Protein AF-A0A402CTI9-F1 (afdb_monomer_lite)

pLDDT: mean 74.17, std 24.88, range [25.02, 98.06]

Radius of gyration: 28.63 Å; chains: 1; bounding box: 90×49×109 Å

Structure (mmCIF, N/CA/C/O backbone):
data_AF-A0A402CTI9-F1
#
_entry.id   AF-A0A402CTI9-F1
#
loop_
_atom_site.group_PDB
_atom_site.id
_atom_site.type_symbol
_atom_site.label_atom_id
_atom_site.label_alt_id
_atom_site.label_comp_id
_atom_site.label_asym_id
_atom_site.label_entity_id
_atom_site.label_seq_id
_atom_site.pdbx_PDB_ins_code
_atom_site.Cartn_x
_atom_site.Cartn_y
_atom_site.Cartn_z
_atom_site.occupancy
_atom_site.B_iso_or_equiv
_atom_site.auth_seq_id
_atom_site.auth_comp_id
_atom_site.auth_asym_id
_atom_site.auth_atom_id
_atom_site.pdbx_PDB_model_num
ATOM 1 N N . MET A 1 1 ? -61.113 -7.508 51.999 1.00 40.56 1 MET A N 1
ATOM 2 C CA . MET A 1 1 ? -59.872 -6.724 51.818 1.00 40.56 1 MET A CA 1
ATOM 3 C C . MET A 1 1 ? -59.232 -7.178 50.514 1.00 40.56 1 MET A C 1
ATOM 5 O O . MET A 1 1 ? -58.823 -8.327 50.437 1.00 40.56 1 MET A O 1
ATOM 9 N N . ALA A 1 2 ? -59.257 -6.348 49.469 1.00 41.97 2 ALA A N 1
ATOM 10 C CA . ALA A 1 2 ? -58.717 -6.689 48.151 1.00 41.97 2 ALA A CA 1
ATOM 11 C C . ALA A 1 2 ? -57.324 -6.065 47.996 1.00 41.97 2 ALA A C 1
ATOM 13 O O . ALA A 1 2 ? -57.182 -4.850 48.088 1.00 41.97 2 ALA A O 1
ATOM 14 N N . ALA A 1 3 ? -56.303 -6.899 47.796 1.00 44.06 3 ALA A N 1
ATOM 15 C CA . ALA A 1 3 ? -54.931 -6.465 47.561 1.00 44.06 3 ALA A CA 1
ATOM 16 C C . ALA A 1 3 ? -54.705 -6.285 46.054 1.00 44.06 3 ALA A C 1
ATOM 18 O O . ALA A 1 3 ? -54.741 -7.254 45.297 1.00 44.06 3 ALA A O 1
ATOM 19 N N . TRP A 1 4 ? -54.485 -5.048 45.612 1.00 37.84 4 TRP A N 1
ATOM 20 C CA . TRP A 1 4 ? -54.061 -4.753 44.244 1.00 37.84 4 TRP A CA 1
ATOM 21 C C . TRP A 1 4 ? -52.533 -4.789 44.187 1.00 37.84 4 TRP A C 1
ATOM 23 O O . TRP A 1 4 ? -51.860 -4.031 44.883 1.00 37.84 4 TRP A O 1
ATOM 33 N N . LYS A 1 5 ? -51.974 -5.689 43.371 1.00 44.84 5 LYS A N 1
ATOM 34 C CA . LYS A 1 5 ? -50.544 -5.701 43.045 1.00 44.84 5 LYS A CA 1
ATOM 35 C C . LYS A 1 5 ? -50.323 -4.802 41.829 1.00 44.84 5 LYS A C 1
ATOM 37 O O . LYS A 1 5 ? -50.722 -5.158 40.725 1.00 44.84 5 LYS A O 1
ATOM 42 N N . LEU A 1 6 ? -49.693 -3.648 42.033 1.00 47.22 6 LEU A N 1
ATOM 43 C CA . LEU A 1 6 ? -49.182 -2.813 40.947 1.00 47.22 6 LEU A CA 1
ATOM 44 C C . LEU A 1 6 ? -47.911 -3.467 40.393 1.00 47.22 6 LEU A C 1
ATOM 46 O O . LEU A 1 6 ? -46.887 -3.528 41.072 1.00 47.22 6 LEU A O 1
ATOM 50 N N . ALA A 1 7 ? -47.992 -3.989 39.172 1.00 45.62 7 ALA A N 1
ATOM 51 C CA . ALA A 1 7 ? -46.824 -4.424 38.422 1.00 45.62 7 ALA A CA 1
ATOM 52 C C . ALA A 1 7 ? -46.121 -3.182 37.857 1.00 45.62 7 ALA A C 1
ATOM 54 O O . ALA A 1 7 ? -46.651 -2.498 36.984 1.00 45.62 7 ALA A O 1
ATOM 55 N N . VAL A 1 8 ? -44.934 -2.876 38.379 1.00 51.38 8 VAL A N 1
ATOM 56 C CA . VAL A 1 8 ? -44.066 -1.826 37.841 1.00 51.38 8 VAL A CA 1
ATOM 57 C C . VAL A 1 8 ? -43.354 -2.406 36.620 1.00 51.38 8 VAL A C 1
ATOM 59 O O . VAL A 1 8 ? -42.438 -3.216 36.749 1.00 51.38 8 VAL A O 1
ATOM 62 N N . GLY A 1 9 ? -43.820 -2.041 35.428 1.00 42.25 9 GLY A N 1
ATOM 63 C CA . GLY A 1 9 ? -43.169 -2.395 34.171 1.00 42.25 9 GLY A CA 1
ATOM 64 C C . GLY A 1 9 ? -41.884 -1.590 33.999 1.00 42.25 9 GLY A C 1
ATOM 65 O O . GLY A 1 9 ? -41.932 -0.380 33.793 1.00 42.25 9 GLY A O 1
ATOM 66 N N . VAL A 1 10 ? -40.733 -2.252 34.090 1.00 42.81 10 VAL A N 1
ATOM 67 C CA . VAL A 1 10 ? -39.445 -1.664 33.712 1.00 42.81 10 VAL A CA 1
ATOM 68 C C . VAL A 1 10 ? -39.339 -1.735 32.191 1.00 42.81 10 VAL A C 1
ATOM 70 O O . VAL A 1 10 ? -39.025 -2.780 31.625 1.00 42.81 10 VAL A O 1
ATOM 73 N N . THR A 1 11 ? -39.637 -0.626 31.518 1.00 47.59 11 THR A N 1
ATOM 74 C CA . THR A 1 11 ? -39.416 -0.483 30.076 1.00 47.59 11 THR A CA 1
ATOM 75 C C . THR A 1 11 ? -37.915 -0.363 29.823 1.00 47.59 11 THR A C 1
ATOM 77 O O . THR A 1 11 ? -37.328 0.706 29.980 1.00 47.59 11 THR A O 1
ATOM 80 N N . ALA A 1 12 ? -37.272 -1.473 29.465 1.00 46.62 12 ALA A N 1
ATOM 81 C CA . ALA A 1 12 ? -35.883 -1.473 29.031 1.00 46.62 12 ALA A CA 1
ATOM 82 C C . ALA A 1 12 ? -35.783 -0.827 27.638 1.00 46.62 12 ALA A C 1
ATOM 84 O O . ALA A 1 12 ? -36.176 -1.420 26.635 1.00 46.62 12 ALA A O 1
ATOM 85 N N . PHE A 1 13 ? -35.259 0.397 27.570 1.00 45.78 13 PHE A N 1
ATOM 86 C CA . PHE A 1 13 ? -34.821 0.997 26.313 1.00 45.78 13 PHE A CA 1
ATOM 87 C C . PHE A 1 13 ? -33.547 0.280 25.848 1.00 45.78 13 PHE A C 1
ATOM 89 O O . PHE A 1 13 ? -32.465 0.496 26.392 1.00 45.78 13 PHE A O 1
ATOM 96 N N . LEU A 1 14 ? -33.671 -0.584 24.839 1.00 47.47 14 LEU A N 1
ATOM 97 C CA . LEU A 1 14 ? -32.532 -1.099 24.082 1.00 47.47 14 LEU A CA 1
ATOM 98 C C . LEU A 1 14 ? -31.967 0.055 23.245 1.00 47.47 14 LEU A C 1
ATOM 100 O O . LEU A 1 14 ? -32.446 0.333 22.148 1.00 47.47 14 LEU A O 1
ATOM 104 N N . ALA A 1 15 ? -30.974 0.764 23.780 1.00 53.00 15 ALA A N 1
ATOM 105 C CA . ALA A 1 15 ? -30.180 1.684 22.982 1.00 53.00 15 ALA A CA 1
ATOM 106 C C . ALA A 1 15 ? -29.422 0.862 21.930 1.00 53.00 15 ALA A C 1
ATOM 108 O O . ALA A 1 15 ? -28.568 0.043 22.272 1.00 53.00 15 ALA A O 1
ATOM 109 N N . ALA A 1 16 ? -29.758 1.051 20.653 1.00 46.81 16 ALA A N 1
ATOM 110 C CA . ALA A 1 16 ? -28.977 0.510 19.552 1.00 46.81 16 ALA A CA 1
ATOM 111 C C . ALA A 1 16 ? -27.591 1.163 19.601 1.00 46.81 16 ALA A C 1
ATOM 113 O O . ALA A 1 16 ? -27.428 2.324 19.229 1.00 46.81 16 ALA A O 1
ATOM 114 N N . VAL A 1 17 ? -26.601 0.436 20.121 1.00 49.41 17 VAL A N 1
ATOM 115 C CA . VAL A 1 17 ? -25.202 0.852 20.027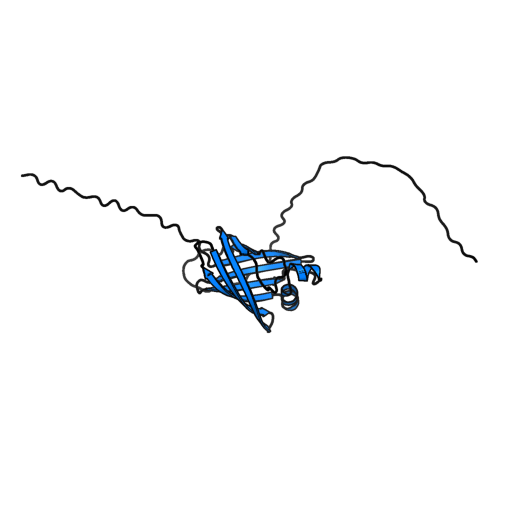 1.00 49.41 17 VAL A CA 1
ATOM 116 C C . VAL A 1 17 ? -24.873 0.875 18.533 1.00 49.41 17 VAL A C 1
ATOM 118 O O . VAL A 1 17 ? -25.051 -0.159 17.881 1.00 49.41 17 VAL A O 1
ATOM 121 N N . PRO A 1 18 ? -24.460 2.018 17.954 1.00 51.62 18 PRO A N 1
ATOM 122 C CA . PRO A 1 18 ? -24.068 2.049 16.555 1.00 51.62 18 PRO A CA 1
ATOM 123 C C . PRO A 1 18 ? -22.951 1.025 16.364 1.00 51.62 18 PRO A C 1
ATOM 125 O O . PRO A 1 18 ? -21.941 1.059 17.068 1.00 51.62 18 PRO A O 1
ATOM 128 N N . ALA A 1 19 ? -23.170 0.070 15.460 1.00 55.53 19 ALA A N 1
ATOM 129 C CA . ALA A 1 19 ? -22.161 -0.917 15.125 1.00 55.53 19 ALA A CA 1
ATOM 130 C C . ALA A 1 19 ? -20.922 -0.157 14.644 1.00 55.53 19 ALA A C 1
ATOM 132 O O . ALA A 1 19 ? -20.975 0.546 13.632 1.00 55.53 19 ALA A O 1
ATOM 133 N N . MET A 1 20 ? -19.829 -0.238 15.406 1.00 58.97 20 MET A N 1
ATOM 134 C CA . MET A 1 20 ? -18.568 0.358 14.987 1.00 58.97 20 MET A CA 1
ATOM 135 C C . MET A 1 20 ? -18.190 -0.229 13.628 1.00 58.97 20 MET A C 1
ATOM 137 O O . MET A 1 20 ? -18.308 -1.440 13.434 1.00 58.97 20 MET A O 1
ATOM 141 N N . ALA A 1 21 ? -17.733 0.616 12.702 1.00 66.69 21 ALA A N 1
ATOM 142 C CA . ALA A 1 21 ? -17.298 0.149 11.394 1.00 66.69 21 ALA A CA 1
ATOM 143 C C . ALA A 1 21 ? -16.206 -0.918 11.566 1.00 66.69 21 ALA A C 1
ATOM 145 O O . ALA A 1 21 ? -15.247 -0.739 12.325 1.00 66.69 21 ALA A O 1
ATOM 146 N N . ASP A 1 22 ? -16.366 -2.046 10.885 1.00 84.44 22 ASP A N 1
ATOM 147 C CA . ASP A 1 22 ? -15.356 -3.094 10.848 1.00 84.44 22 ASP A CA 1
ATOM 148 C C . ASP A 1 22 ? -14.195 -2.605 9.965 1.00 84.44 22 ASP A C 1
ATOM 150 O O . ASP A 1 22 ? -14.380 -2.384 8.773 1.00 84.44 22 ASP A O 1
ATOM 154 N N . ILE A 1 23 ? -13.026 -2.322 10.547 1.00 90.06 23 ILE A N 1
ATOM 155 C CA . ILE A 1 23 ? -11.832 -1.803 9.836 1.00 90.06 23 ILE A CA 1
ATOM 156 C C . ILE A 1 23 ? -10.859 -2.924 9.433 1.00 90.06 23 ILE A C 1
ATOM 158 O O . ILE A 1 23 ? -10.215 -2.801 8.395 1.00 90.06 23 ILE A O 1
ATOM 162 N N . PRO A 1 24 ? -10.695 -4.006 10.212 1.00 93.38 24 PRO A N 1
ATOM 163 C CA . PRO A 1 24 ? -9.962 -5.170 9.741 1.00 93.38 24 PRO A CA 1
ATOM 164 C C . PRO A 1 24 ? -10.481 -5.682 8.391 1.00 93.38 24 PRO A C 1
ATOM 166 O O . PRO A 1 24 ? -11.674 -5.612 8.080 1.00 93.38 24 PRO A O 1
ATOM 169 N N . GLY A 1 25 ? -9.572 -6.175 7.556 1.00 93.44 25 GLY A N 1
ATOM 170 C CA . GLY A 1 25 ? -9.900 -6.717 6.245 1.00 93.44 25 GLY A CA 1
ATOM 171 C C . GLY A 1 25 ? -8.815 -6.520 5.196 1.00 93.44 25 GLY A C 1
ATOM 172 O O . GLY A 1 25 ? -7.740 -5.971 5.444 1.00 93.44 25 GLY A O 1
ATOM 173 N N . GLU A 1 26 ? -9.130 -6.989 3.993 1.00 96.00 26 GLU A N 1
ATOM 174 C CA . GLU A 1 26 ? -8.318 -6.803 2.798 1.00 96.00 26 GLU A CA 1
ATOM 175 C C . GLU A 1 26 ? -9.003 -5.805 1.865 1.00 96.00 26 GLU A C 1
ATOM 177 O O . GLU A 1 26 ? -10.207 -5.889 1.610 1.00 96.00 26 GLU A O 1
ATOM 182 N N . TYR A 1 27 ? -8.228 -4.866 1.336 1.00 95.62 27 TYR A N 1
ATOM 183 C CA . TYR A 1 27 ? -8.696 -3.810 0.454 1.00 95.62 27 TYR A CA 1
ATOM 184 C C . TYR A 1 27 ? -7.768 -3.690 -0.743 1.00 95.62 27 TYR A C 1
ATOM 186 O O . TYR A 1 27 ? -6.557 -3.819 -0.608 1.00 95.62 27 TYR A O 1
ATOM 194 N N . THR A 1 28 ? -8.316 -3.413 -1.921 1.00 96.69 28 THR A N 1
ATOM 195 C CA . THR A 1 28 ? -7.531 -3.320 -3.156 1.00 96.69 28 THR A CA 1
ATOM 196 C C . THR A 1 28 ? -7.820 -2.042 -3.921 1.00 96.69 28 THR A C 1
ATOM 198 O O . THR A 1 28 ? -8.918 -1.488 -3.869 1.00 96.69 28 THR A O 1
ATOM 201 N N . THR A 1 29 ? -6.813 -1.566 -4.640 1.00 95.38 29 THR A N 1
ATOM 202 C CA . THR A 1 29 ? -6.947 -0.530 -5.659 1.00 95.38 29 THR A CA 1
ATOM 203 C C . THR A 1 29 ? -5.967 -0.803 -6.788 1.00 95.38 29 THR A C 1
ATOM 205 O O . THR A 1 29 ? -5.027 -1.585 -6.645 1.00 95.38 29 THR A O 1
ATOM 208 N N . THR A 1 30 ? -6.190 -0.206 -7.948 1.00 94.75 30 THR A N 1
ATOM 209 C CA . THR A 1 30 ? -5.267 -0.309 -9.080 1.00 94.75 30 THR A CA 1
ATOM 210 C C . THR A 1 30 ? -5.085 1.070 -9.671 1.00 94.75 30 THR A C 1
ATOM 212 O O . THR A 1 30 ? -6.056 1.720 -10.054 1.00 94.75 30 THR A O 1
ATOM 215 N N . GLN A 1 31 ? -3.835 1.510 -9.748 1.00 92.19 31 GLN A N 1
ATOM 216 C CA . GLN A 1 31 ? -3.474 2.776 -10.363 1.00 92.19 31 GLN A CA 1
ATOM 217 C C . GLN A 1 31 ? -2.893 2.510 -11.751 1.00 92.19 31 GLN A C 1
ATOM 219 O O . GLN A 1 31 ? -2.025 1.653 -11.932 1.00 92.19 31 GLN A O 1
ATOM 224 N N . ARG A 1 32 ? -3.405 3.235 -12.748 1.00 93.50 32 ARG A N 1
ATOM 225 C CA . ARG A 1 32 ? -2.880 3.203 -14.115 1.00 93.50 32 ARG A CA 1
ATOM 226 C C . ARG A 1 32 ? -1.625 4.058 -14.187 1.00 93.50 32 ARG A C 1
ATOM 228 O O . ARG A 1 32 ? -1.658 5.222 -13.804 1.00 93.50 32 ARG A O 1
ATOM 235 N N . VAL A 1 33 ? -0.558 3.479 -14.717 1.00 91.75 33 VAL A N 1
ATOM 236 C CA . VAL A 1 33 ? 0.740 4.129 -14.924 1.00 91.75 33 VAL A CA 1
ATOM 237 C C . VAL A 1 33 ? 1.015 4.130 -16.424 1.00 91.75 33 VAL A C 1
ATOM 239 O O . VAL A 1 33 ? 0.532 3.243 -17.127 1.00 91.75 33 VAL A O 1
ATOM 242 N N . ASP A 1 34 ? 1.760 5.098 -16.959 1.00 92.81 34 ASP A N 1
ATOM 243 C CA . ASP A 1 34 ? 2.088 5.031 -18.387 1.00 92.81 34 ASP A CA 1
ATOM 244 C C . ASP A 1 34 ? 2.854 3.731 -18.701 1.00 92.81 34 ASP A C 1
ATOM 246 O O . ASP A 1 34 ? 3.807 3.364 -18.008 1.00 92.81 34 ASP A O 1
ATOM 250 N N . GLY A 1 35 ? 2.395 3.005 -19.719 1.00 92.12 35 GLY A N 1
ATOM 251 C CA . GLY A 1 35 ? 2.883 1.669 -20.068 1.00 92.12 35 GLY A CA 1
ATOM 252 C C . GLY A 1 35 ? 2.389 0.510 -19.190 1.00 92.12 35 GLY A C 1
ATOM 253 O O . GLY A 1 35 ? 2.739 -0.630 -19.478 1.00 92.12 35 GLY A O 1
ATOM 254 N N . GLY A 1 36 ? 1.562 0.738 -18.160 1.00 94.38 36 GLY A N 1
ATOM 255 C CA . GLY A 1 36 ? 1.042 -0.371 -17.359 1.00 94.38 36 GLY A CA 1
ATOM 256 C C . GLY A 1 36 ? 0.121 -0.012 -16.192 1.00 94.38 36 GLY A C 1
ATOM 257 O O . GLY A 1 36 ? -0.687 0.918 -16.237 1.00 94.38 36 GLY A O 1
ATOM 258 N N . ALA A 1 37 ? 0.201 -0.806 -15.128 1.00 94.50 37 ALA A N 1
ATOM 259 C CA . ALA A 1 37 ? -0.580 -0.602 -13.917 1.00 94.50 37 ALA A CA 1
ATOM 260 C C . ALA A 1 37 ? 0.107 -1.217 -12.696 1.00 94.50 37 ALA A C 1
ATOM 262 O O . ALA A 1 37 ? 0.825 -2.217 -12.799 1.00 94.50 37 ALA A O 1
ATOM 263 N N . VAL A 1 38 ? -0.179 -0.631 -11.535 1.00 94.31 38 VAL A N 1
ATOM 264 C CA . VAL A 1 38 ? 0.216 -1.159 -10.229 1.00 94.31 38 VAL A CA 1
ATOM 265 C C . VAL A 1 38 ? -1.042 -1.460 -9.433 1.00 94.31 38 VAL A C 1
ATOM 267 O O . VAL A 1 38 ? -1.907 -0.597 -9.257 1.00 94.31 38 VAL A O 1
ATOM 270 N N . LYS A 1 39 ? -1.152 -2.699 -8.959 1.00 95.62 39 LYS A N 1
ATOM 271 C CA . LYS A 1 39 ? -2.187 -3.110 -8.018 1.00 95.62 39 LYS A CA 1
ATOM 272 C C . LYS A 1 39 ? -1.642 -2.955 -6.606 1.00 95.62 39 LYS A C 1
ATOM 274 O O . LYS A 1 39 ? -0.557 -3.441 -6.303 1.00 95.62 39 LYS A O 1
ATOM 279 N N . TYR A 1 40 ? -2.422 -2.315 -5.749 1.00 95.69 40 TYR A N 1
ATOM 280 C CA . TYR A 1 40 ? -2.126 -2.190 -4.332 1.00 95.69 40 TYR A CA 1
ATOM 281 C C . TYR A 1 40 ? -3.154 -2.976 -3.529 1.00 95.69 40 TYR A C 1
ATOM 283 O O . TYR A 1 40 ? -4.358 -2.834 -3.757 1.00 95.69 40 TYR A O 1
ATOM 291 N N . THR A 1 41 ? -2.680 -3.765 -2.572 1.00 97.50 41 THR A N 1
ATOM 292 C CA . THR A 1 41 ? -3.510 -4.509 -1.623 1.00 97.50 41 THR A CA 1
ATOM 293 C C . THR A 1 41 ? -3.124 -4.099 -0.207 1.00 97.50 41 THR A C 1
ATOM 295 O O . THR A 1 41 ? -1.997 -4.342 0.217 1.00 97.50 41 THR A O 1
ATOM 298 N N . LEU A 1 42 ? -4.045 -3.475 0.521 1.00 97.19 42 LEU A N 1
ATOM 299 C CA . LEU A 1 42 ? -3.903 -3.139 1.932 1.00 97.19 42 LEU A CA 1
ATOM 300 C C . LEU A 1 42 ? -4.574 -4.222 2.777 1.00 97.19 42 LEU A C 1
ATOM 302 O O . LEU A 1 42 ? -5.768 -4.474 2.627 1.00 97.19 42 LEU A O 1
ATOM 306 N N . LYS A 1 43 ? -3.824 -4.831 3.691 1.00 97.31 43 LYS A N 1
ATOM 307 C CA . LYS A 1 43 ? -4.335 -5.770 4.690 1.00 97.31 43 LYS A CA 1
ATOM 308 C C . LYS A 1 43 ? -4.218 -5.150 6.069 1.00 97.31 43 LYS A C 1
ATOM 310 O O . LYS A 1 43 ? -3.125 -4.746 6.461 1.00 97.31 43 LYS A O 1
ATOM 315 N N . LEU A 1 44 ? -5.330 -5.098 6.790 1.00 96.25 44 LEU A N 1
ATOM 316 C CA . LEU A 1 44 ? -5.409 -4.664 8.181 1.00 96.25 44 LEU A CA 1
ATOM 317 C C . LEU A 1 44 ? -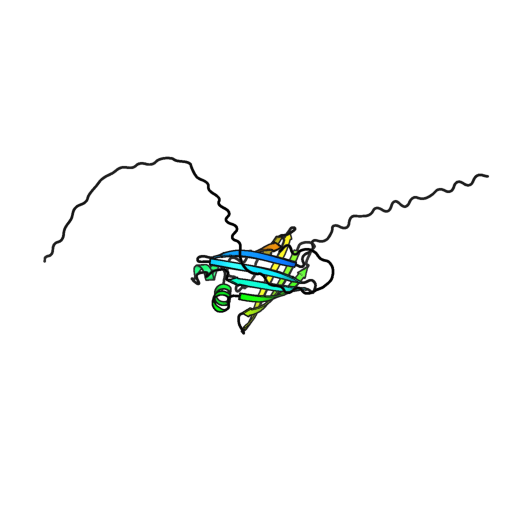5.903 -5.856 9.005 1.00 96.25 44 LEU A C 1
ATOM 319 O O . LEU A 1 44 ? -7.061 -6.246 8.896 1.00 96.25 44 LEU A O 1
ATOM 323 N N . ASN A 1 45 ? -5.023 -6.474 9.788 1.00 94.94 45 ASN A N 1
ATOM 324 C CA . ASN A 1 45 ? -5.358 -7.660 10.578 1.00 94.94 45 ASN A CA 1
ATOM 325 C C . ASN A 1 45 ? -5.877 -7.272 11.970 1.00 94.94 45 ASN A C 1
ATOM 327 O O . ASN A 1 45 ? -5.444 -6.266 12.533 1.00 94.94 45 ASN A O 1
ATOM 331 N N . ASP A 1 46 ? -6.722 -8.110 12.575 1.00 92.62 46 ASP A N 1
ATOM 332 C CA . ASP A 1 46 ? -7.296 -7.881 13.916 1.00 92.62 46 ASP A CA 1
ATOM 333 C C . ASP A 1 46 ? -6.246 -7.707 15.024 1.00 92.62 46 ASP A C 1
ATOM 335 O O . ASP A 1 46 ? -6.471 -7.016 16.016 1.00 92.62 46 ASP A O 1
ATOM 339 N N . ASN A 1 47 ? -5.069 -8.311 14.853 1.00 91.69 47 ASN A N 1
ATOM 340 C CA . ASN A 1 47 ? -3.957 -8.221 15.800 1.00 91.69 47 ASN A CA 1
ATOM 341 C C . ASN A 1 47 ? -3.170 -6.892 15.714 1.00 91.69 47 ASN A C 1
ATOM 343 O O . ASN A 1 47 ? -2.168 -6.723 16.413 1.00 91.69 47 ASN A O 1
ATOM 347 N N . GLY A 1 48 ? -3.592 -5.963 14.852 1.00 95.25 48 GLY A N 1
ATOM 348 C CA . GLY A 1 48 ? -2.920 -4.687 14.618 1.00 95.25 48 GLY A CA 1
ATOM 349 C C . GLY A 1 48 ? -1.772 -4.745 13.606 1.00 95.25 48 GLY A C 1
ATOM 350 O O . GLY A 1 48 ? -1.086 -3.738 13.434 1.00 95.25 48 GLY A O 1
ATOM 351 N N . ASP A 1 49 ? -1.539 -5.875 12.932 1.00 97.56 49 ASP A N 1
ATOM 352 C CA . ASP A 1 49 ? -0.581 -5.968 11.822 1.00 97.56 49 ASP A CA 1
ATOM 353 C C . ASP A 1 49 ? -1.155 -5.351 10.549 1.00 97.56 49 ASP A C 1
ATOM 355 O O . ASP A 1 49 ? -2.334 -5.533 10.236 1.00 97.56 49 ASP A O 1
ATOM 359 N N . ALA A 1 50 ? -0.309 -4.646 9.800 1.00 97.94 50 ALA A N 1
ATOM 360 C CA . ALA A 1 50 ? -0.662 -4.067 8.511 1.00 97.94 50 ALA A CA 1
ATOM 361 C C . ALA A 1 50 ? 0.327 -4.486 7.421 1.00 97.94 50 ALA A C 1
ATOM 363 O O . ALA A 1 50 ? 1.536 -4.520 7.653 1.00 97.94 50 ALA A O 1
ATOM 364 N N . GLU A 1 51 ? -0.179 -4.733 6.216 1.00 98.06 51 GLU A N 1
ATOM 365 C CA . GLU A 1 51 ? 0.640 -4.949 5.022 1.00 98.06 51 GLU A CA 1
ATOM 366 C C . GLU A 1 51 ? 0.097 -4.125 3.856 1.00 98.06 51 GLU A C 1
ATOM 368 O O . GLU A 1 51 ? -1.095 -4.180 3.558 1.00 98.06 51 GLU A O 1
ATOM 373 N N . LEU A 1 52 ? 0.972 -3.391 3.172 1.00 96.88 52 LEU A N 1
ATOM 374 C CA . LEU A 1 52 ? 0.695 -2.817 1.862 1.00 96.88 52 LEU A CA 1
ATOM 375 C C . LEU A 1 52 ? 1.500 -3.588 0.819 1.00 96.88 52 LEU A C 1
ATOM 377 O O . LEU A 1 52 ? 2.727 -3.520 0.775 1.00 96.88 52 LEU A O 1
ATOM 381 N N . ILE A 1 53 ? 0.801 -4.342 -0.016 1.00 97.44 53 ILE A N 1
ATOM 382 C CA . ILE A 1 53 ? 1.384 -5.137 -1.090 1.00 97.44 53 ILE A CA 1
ATOM 383 C C . ILE A 1 53 ? 1.246 -4.336 -2.379 1.00 97.44 53 ILE A C 1
ATOM 385 O O . ILE A 1 53 ? 0.141 -3.946 -2.743 1.00 97.44 53 ILE A O 1
ATOM 389 N N . SER A 1 54 ? 2.359 -4.105 -3.063 1.00 96.38 54 SER A N 1
ATOM 390 C CA . SER A 1 54 ? 2.405 -3.474 -4.382 1.00 96.38 54 SER A CA 1
ATOM 391 C C . SER A 1 54 ? 2.787 -4.527 -5.411 1.00 96.38 54 SER A C 1
ATOM 393 O O . SER A 1 54 ? 3.832 -5.163 -5.279 1.00 96.38 54 SER A O 1
ATOM 395 N N . GLU A 1 55 ? 1.948 -4.725 -6.420 1.00 96.44 55 GLU A N 1
ATOM 396 C CA . GLU A 1 55 ? 2.114 -5.753 -7.446 1.00 96.44 55 GLU A CA 1
ATOM 397 C C . GLU A 1 55 ? 2.080 -5.127 -8.834 1.00 96.44 55 GLU A C 1
ATOM 399 O O . GLU A 1 55 ? 1.177 -4.358 -9.182 1.00 96.44 55 GLU A O 1
ATOM 404 N N . LYS A 1 56 ? 3.054 -5.507 -9.652 1.00 94.94 56 LYS A N 1
ATOM 405 C CA . LYS A 1 56 ? 3.105 -5.138 -11.058 1.00 94.94 56 LYS A CA 1
ATOM 406 C C . LYS A 1 56 ? 2.055 -5.949 -11.838 1.00 94.94 56 LYS A C 1
ATOM 408 O O . LYS A 1 56 ? 2.055 -7.173 -11.753 1.00 94.94 56 LYS A O 1
ATOM 413 N N . GLN A 1 57 ? 1.146 -5.288 -12.565 1.00 90.81 57 GLN A N 1
ATOM 414 C CA . GLN A 1 57 ? 0.135 -5.966 -13.407 1.00 90.81 57 GLN A CA 1
ATOM 415 C C . GLN A 1 57 ? 0.511 -5.986 -14.899 1.00 90.81 57 GLN A C 1
ATOM 417 O O . GLN A 1 57 ? 0.162 -6.929 -15.594 1.00 90.81 57 GLN A O 1
ATOM 422 N N . ASP A 1 58 ? 1.265 -4.986 -15.356 1.00 88.69 58 ASP A N 1
ATOM 423 C CA . ASP A 1 58 ? 1.819 -4.846 -16.716 1.00 88.69 58 ASP A CA 1
ATOM 424 C C . ASP A 1 58 ? 3.260 -4.318 -16.598 1.00 88.69 58 ASP A C 1
ATOM 426 O O . ASP A 1 58 ? 3.832 -4.421 -15.526 1.00 88.69 58 ASP A O 1
ATOM 430 N N . SER A 1 59 ? 3.875 -3.708 -17.612 1.00 89.50 59 SER A N 1
ATOM 431 C CA . SER A 1 59 ? 5.228 -3.130 -17.484 1.00 89.50 59 SER A CA 1
ATOM 432 C C . SER A 1 59 ? 5.202 -1.595 -17.464 1.00 89.50 59 SER A C 1
ATOM 434 O O . SER A 1 59 ? 5.467 -0.984 -18.502 1.00 89.50 59 SER A O 1
ATOM 436 N N . PRO A 1 60 ? 4.903 -0.947 -16.312 1.00 90.06 60 PRO A N 1
ATOM 437 C CA . PRO A 1 60 ? 5.026 0.500 -16.167 1.00 90.06 60 PRO A CA 1
ATOM 438 C C . PRO A 1 60 ? 6.375 1.010 -16.670 1.00 90.06 60 PRO A C 1
ATOM 440 O O . PRO A 1 60 ? 7.422 0.445 -16.353 1.00 90.06 60 PRO A O 1
ATOM 443 N N . ARG A 1 61 ? 6.367 2.112 -17.420 1.00 91.12 61 ARG A N 1
ATOM 444 C CA . ARG A 1 61 ? 7.612 2.770 -17.830 1.00 91.12 61 ARG A CA 1
ATOM 445 C C . ARG A 1 61 ? 8.316 3.349 -16.605 1.00 91.12 61 ARG A C 1
ATOM 447 O O . ARG A 1 61 ? 7.684 4.011 -15.787 1.00 91.12 61 ARG A O 1
ATOM 454 N N . LEU A 1 62 ? 9.628 3.160 -16.506 1.00 93.00 62 LEU A N 1
ATOM 455 C CA . LEU A 1 62 ? 10.450 3.660 -15.396 1.00 93.00 62 LEU A CA 1
ATOM 456 C C . LEU A 1 62 ? 11.118 5.008 -15.712 1.00 93.00 62 LEU A C 1
ATOM 458 O O . LEU A 1 62 ? 12.275 5.238 -15.357 1.00 93.00 62 LEU A O 1
ATOM 462 N N . ASP A 1 63 ? 10.413 5.893 -16.415 1.00 93.69 63 ASP A N 1
ATOM 463 C CA . ASP A 1 63 ? 10.913 7.239 -16.688 1.00 93.69 63 ASP A CA 1
ATOM 464 C C . ASP A 1 63 ? 10.783 8.165 -15.467 1.00 93.69 63 ASP A C 1
ATOM 466 O O . ASP A 1 63 ? 10.151 7.849 -14.456 1.00 93.69 63 ASP A O 1
ATOM 470 N N . TRP A 1 64 ? 11.409 9.337 -15.557 1.00 93.19 64 TRP A N 1
ATOM 471 C CA . TRP A 1 64 ? 11.441 10.304 -14.462 1.00 93.19 64 TRP A CA 1
ATOM 472 C C . TRP A 1 64 ? 10.051 10.809 -14.047 1.00 93.19 64 TRP A C 1
ATOM 474 O O . TRP A 1 64 ? 9.875 11.174 -12.886 1.00 93.19 64 TRP A O 1
ATOM 484 N N . ARG A 1 65 ? 9.064 10.835 -14.959 1.00 92.81 65 ARG A N 1
ATOM 485 C CA . ARG A 1 65 ? 7.703 11.296 -14.645 1.00 92.81 65 ARG A CA 1
ATOM 486 C C . ARG A 1 65 ? 6.992 10.260 -13.794 1.00 92.81 65 ARG A C 1
ATOM 488 O O . ARG A 1 65 ? 6.498 10.592 -12.723 1.00 92.81 65 ARG A O 1
ATOM 495 N N . ASN A 1 66 ? 7.020 9.001 -14.220 1.00 92.56 66 ASN A N 1
ATOM 496 C CA . ASN A 1 66 ? 6.418 7.914 -13.457 1.00 92.56 66 ASN A CA 1
ATOM 497 C C . ASN A 1 66 ? 7.114 7.716 -12.104 1.00 92.56 66 ASN A C 1
ATOM 499 O O . ASN A 1 66 ? 6.434 7.504 -11.104 1.00 92.56 66 ASN A O 1
ATOM 503 N N . LYS A 1 67 ? 8.445 7.848 -12.031 1.00 92.06 67 LYS A N 1
ATOM 504 C CA . LYS A 1 67 ? 9.162 7.795 -10.745 1.00 92.06 67 LYS A CA 1
ATOM 505 C C . LYS A 1 67 ? 8.814 8.952 -9.818 1.00 92.06 67 LYS A C 1
ATOM 507 O O . LYS A 1 67 ? 8.717 8.744 -8.617 1.00 92.06 67 LYS A O 1
ATOM 512 N N . ARG A 1 68 ? 8.598 10.161 -10.340 1.00 91.12 68 ARG A N 1
ATOM 513 C CA . ARG A 1 68 ? 8.121 11.280 -9.518 1.00 91.12 68 ARG A CA 1
ATOM 514 C C . ARG A 1 68 ? 6.718 10.999 -8.975 1.00 91.12 68 ARG A C 1
ATOM 516 O O . ARG A 1 68 ? 6.473 11.152 -7.782 1.00 91.12 68 ARG A O 1
ATOM 523 N N . ASP A 1 69 ? 5.817 10.554 -9.842 1.00 90.38 69 ASP A N 1
ATOM 524 C CA . ASP A 1 69 ? 4.407 10.407 -9.495 1.00 90.38 69 ASP A CA 1
ATOM 525 C C . ASP A 1 69 ? 4.160 9.193 -8.581 1.00 90.38 69 ASP A C 1
ATOM 527 O O . ASP A 1 69 ? 3.385 9.305 -7.638 1.00 90.38 69 ASP A O 1
ATOM 531 N N . TYR A 1 70 ? 4.836 8.064 -8.809 1.00 89.75 70 TYR A N 1
ATOM 532 C CA . TYR A 1 70 ? 4.599 6.800 -8.091 1.00 89.75 70 TYR A CA 1
ATOM 533 C C . TYR A 1 70 ? 5.760 6.358 -7.199 1.00 89.75 70 TYR A C 1
ATOM 535 O O . TYR A 1 70 ? 5.597 5.426 -6.420 1.00 89.75 70 TYR A O 1
ATOM 543 N N . GLY A 1 71 ? 6.917 7.016 -7.280 1.00 92.25 71 GLY A N 1
ATOM 544 C CA . GLY A 1 71 ? 8.076 6.762 -6.430 1.00 92.25 71 GLY A CA 1
ATOM 545 C C . GLY A 1 71 ? 8.937 5.570 -6.841 1.00 92.25 71 GLY A C 1
ATOM 546 O O . GLY A 1 71 ? 8.700 4.879 -7.837 1.00 92.25 71 GLY A O 1
ATOM 547 N N . ASP A 1 72 ? 9.947 5.308 -6.015 1.00 92.62 72 ASP A N 1
ATOM 548 C CA . ASP A 1 72 ? 10.918 4.226 -6.196 1.00 92.62 72 ASP A CA 1
ATOM 549 C C . ASP A 1 72 ? 10.310 2.826 -6.020 1.00 92.62 72 ASP A C 1
ATOM 551 O O . ASP A 1 72 ? 10.971 1.826 -6.307 1.00 92.62 72 ASP A O 1
ATOM 555 N N . ILE A 1 73 ? 9.049 2.716 -5.580 1.00 93.50 73 ILE A N 1
ATOM 556 C CA . ILE A 1 73 ? 8.327 1.439 -5.528 1.00 93.50 73 ILE A CA 1
ATOM 557 C C . ILE A 1 73 ? 8.282 0.778 -6.906 1.00 93.50 73 ILE A C 1
ATOM 559 O O . ILE A 1 73 ? 8.388 -0.447 -6.983 1.00 93.50 73 ILE A O 1
ATOM 563 N N . LEU A 1 74 ? 8.200 1.573 -7.983 1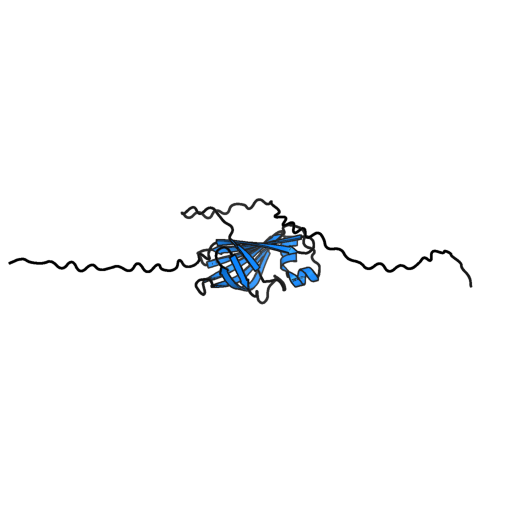.00 94.56 74 LEU A N 1
ATOM 564 C CA . LEU A 1 74 ? 8.194 1.074 -9.355 1.00 94.56 74 LEU A CA 1
ATOM 565 C C . LEU A 1 74 ? 9.464 0.276 -9.671 1.00 94.56 74 LEU A C 1
ATOM 567 O O . LEU A 1 74 ? 9.367 -0.806 -10.240 1.00 94.56 74 LEU A O 1
ATOM 571 N N . ASP A 1 75 ? 10.634 0.741 -9.224 1.00 93.81 75 ASP A N 1
ATOM 572 C CA . ASP A 1 75 ? 11.898 0.022 -9.428 1.00 93.81 75 ASP A CA 1
ATOM 573 C C . ASP A 1 75 ? 11.921 -1.323 -8.685 1.00 93.81 75 ASP A C 1
ATOM 575 O O . ASP A 1 75 ? 12.531 -2.291 -9.147 1.00 93.81 75 ASP A O 1
ATOM 579 N N . ARG A 1 76 ? 11.267 -1.396 -7.517 1.00 94.06 76 ARG A N 1
ATOM 580 C CA . ARG A 1 76 ? 11.207 -2.622 -6.705 1.00 94.06 76 ARG A CA 1
ATOM 581 C C . ARG A 1 76 ? 10.300 -3.659 -7.356 1.00 94.06 76 ARG A C 1
ATOM 583 O O . ARG A 1 76 ? 10.697 -4.807 -7.530 1.00 94.06 76 ARG A O 1
ATOM 590 N N . ILE A 1 77 ? 9.094 -3.251 -7.745 1.00 95.12 77 ILE A N 1
ATOM 591 C CA . ILE A 1 77 ? 8.116 -4.162 -8.352 1.00 95.12 77 ILE A CA 1
ATOM 592 C C . ILE A 1 77 ? 8.446 -4.492 -9.809 1.00 95.12 77 ILE A C 1
ATOM 594 O O . ILE A 1 77 ? 8.012 -5.532 -10.297 1.00 95.12 77 ILE A O 1
ATOM 598 N N . ASP A 1 78 ? 9.213 -3.658 -10.514 1.00 94.06 78 ASP A N 1
ATOM 599 C CA . ASP A 1 78 ? 9.650 -3.995 -11.866 1.00 94.06 78 ASP A CA 1
ATOM 600 C C . ASP A 1 78 ? 10.610 -5.186 -11.868 1.00 94.06 78 ASP A C 1
ATOM 602 O O . ASP A 1 78 ? 10.402 -6.142 -12.623 1.00 94.06 78 ASP A O 1
ATOM 606 N N . ARG A 1 79 ? 11.593 -5.159 -10.960 1.00 92.00 79 ARG A N 1
ATOM 607 C CA . ARG A 1 79 ? 12.597 -6.215 -10.801 1.00 92.00 79 ARG A CA 1
ATOM 608 C C . ARG A 1 79 ? 12.017 -7.501 -10.219 1.00 92.00 79 ARG A C 1
ATOM 610 O O . ARG A 1 79 ? 12.312 -8.578 -10.724 1.00 92.00 79 ARG A O 1
ATOM 617 N N . ASP A 1 80 ? 11.228 -7.389 -9.153 1.00 94.44 80 ASP A N 1
ATOM 618 C CA . ASP A 1 80 ? 10.828 -8.538 -8.331 1.00 94.44 80 ASP A CA 1
ATOM 619 C C . ASP A 1 80 ? 9.340 -8.912 -8.482 1.00 94.44 80 ASP A C 1
ATOM 621 O O . ASP A 1 80 ? 8.850 -9.834 -7.828 1.00 94.44 80 ASP A O 1
ATOM 625 N N . GLY A 1 81 ? 8.589 -8.189 -9.320 1.00 94.44 81 GLY A N 1
ATOM 626 C CA . GLY A 1 81 ? 7.154 -8.381 -9.576 1.00 94.44 81 GLY A CA 1
ATOM 627 C C . GLY A 1 81 ? 6.240 -7.877 -8.454 1.00 94.44 81 GLY A C 1
ATOM 628 O O . GLY A 1 81 ? 5.120 -7.431 -8.713 1.00 94.44 81 GLY A O 1
ATOM 629 N N . LYS A 1 82 ? 6.718 -7.913 -7.205 1.00 96.56 82 LYS A N 1
ATOM 630 C CA . LYS A 1 82 ? 5.984 -7.462 -6.022 1.00 96.56 82 LYS A CA 1
ATOM 631 C C . LYS A 1 82 ? 6.896 -6.892 -4.941 1.00 96.56 82 LYS A C 1
ATOM 633 O O . LYS A 1 82 ? 8.049 -7.299 -4.798 1.00 96.56 82 LYS A O 1
ATOM 638 N N . ALA A 1 83 ? 6.320 -6.045 -4.101 1.00 96.88 83 ALA A N 1
ATOM 639 C CA . ALA A 1 83 ? 6.920 -5.582 -2.860 1.00 96.88 83 ALA A CA 1
ATOM 640 C C . ALA A 1 83 ? 5.870 -5.568 -1.740 1.00 96.88 83 ALA A C 1
ATOM 642 O O . ALA A 1 83 ? 4.708 -5.245 -1.977 1.00 96.88 83 ALA A O 1
ATOM 643 N N . VAL A 1 84 ? 6.270 -5.936 -0.525 1.00 97.75 84 VAL A N 1
ATOM 644 C CA . VAL A 1 84 ? 5.412 -5.975 0.667 1.00 97.75 84 VAL A CA 1
ATOM 645 C C . VAL A 1 84 ? 5.969 -5.014 1.701 1.00 97.75 84 VAL A C 1
ATOM 647 O O . VAL A 1 84 ? 7.078 -5.210 2.196 1.00 97.75 84 VAL A O 1
ATOM 650 N N . HIS A 1 85 ? 5.197 -3.993 2.048 1.00 96.56 85 HIS A N 1
ATOM 651 C CA . HIS A 1 85 ? 5.522 -3.049 3.107 1.00 96.56 85 HIS A CA 1
ATOM 652 C C . HIS A 1 85 ? 4.751 -3.440 4.364 1.00 96.56 85 HIS A C 1
ATOM 654 O O . HIS A 1 85 ? 3.539 -3.264 4.437 1.00 96.56 85 HIS A O 1
ATOM 660 N N . ALA A 1 86 ? 5.441 -4.048 5.323 1.00 97.69 86 ALA A N 1
ATOM 661 C CA . ALA A 1 86 ? 4.859 -4.524 6.569 1.00 97.69 86 ALA A CA 1
ATOM 662 C C . ALA A 1 86 ? 4.971 -3.467 7.674 1.00 97.69 86 ALA A C 1
ATOM 664 O O . ALA A 1 86 ? 5.892 -2.641 7.683 1.00 97.69 86 ALA A O 1
ATOM 665 N N . GLY A 1 87 ? 4.014 -3.506 8.597 1.00 97.38 87 GLY A N 1
ATOM 666 C CA . GLY A 1 87 ? 3.870 -2.514 9.644 1.00 97.38 87 GLY A CA 1
ATOM 667 C C . GLY A 1 87 ? 2.792 -2.843 10.663 1.00 97.38 87 GLY A C 1
ATOM 668 O O . GLY A 1 87 ? 2.367 -3.987 10.831 1.00 97.38 87 GLY A O 1
ATOM 669 N N . LYS A 1 88 ? 2.331 -1.797 11.343 1.00 97.88 88 LYS A N 1
ATOM 670 C CA . LYS A 1 88 ? 1.250 -1.838 12.324 1.00 97.88 88 LYS A CA 1
ATOM 671 C C . LYS A 1 88 ? 0.189 -0.807 11.985 1.00 97.88 88 LYS A C 1
ATOM 673 O O . LYS A 1 88 ? 0.506 0.280 11.503 1.00 97.88 88 LYS A O 1
ATOM 678 N N . TRP A 1 89 ? -1.055 -1.102 12.327 1.00 97.31 89 TRP A N 1
ATOM 679 C CA . TRP A 1 89 ? -2.138 -0.130 12.305 1.00 97.31 89 TRP A CA 1
ATOM 680 C C . TRP A 1 89 ? -2.827 -0.057 13.660 1.00 97.31 89 TRP A C 1
ATOM 682 O O . TRP A 1 89 ? -2.755 -0.977 14.477 1.00 97.31 89 TRP A O 1
ATOM 692 N N . ARG A 1 90 ? -3.467 1.080 13.922 1.00 96.06 90 ARG A N 1
ATOM 693 C CA . ARG A 1 90 ? -4.251 1.300 15.137 1.00 96.06 90 ARG A CA 1
ATOM 694 C C . ARG A 1 90 ? -5.463 2.155 14.827 1.00 96.06 90 ARG A C 1
ATOM 696 O O . ARG A 1 90 ? -5.349 3.205 14.189 1.00 96.06 90 ARG A O 1
ATOM 703 N N . ARG A 1 91 ? -6.617 1.738 15.342 1.00 93.62 91 ARG A N 1
ATOM 704 C CA . ARG A 1 91 ? -7.824 2.564 15.344 1.00 93.62 91 ARG A CA 1
ATOM 705 C C . ARG A 1 91 ? -7.572 3.825 16.174 1.00 93.62 91 ARG A C 1
ATOM 707 O O . ARG A 1 91 ? -7.007 3.750 17.261 1.00 93.62 91 ARG A O 1
ATOM 714 N N . SER A 1 92 ? -7.956 4.976 15.633 1.00 89.81 92 SER A N 1
ATOM 715 C CA . SER A 1 92 ? -7.852 6.278 16.304 1.00 89.81 92 SER A CA 1
ATOM 716 C C . SER A 1 92 ? -9.224 6.777 16.758 1.00 89.81 92 SER A C 1
ATOM 718 O O . SER A 1 92 ? -9.358 7.247 17.885 1.00 89.81 92 SER A O 1
ATOM 720 N N . ARG A 1 93 ? -10.239 6.653 15.895 1.00 83.44 93 ARG A N 1
ATOM 721 C CA . ARG A 1 93 ? -11.663 6.936 16.157 1.00 83.44 93 ARG A CA 1
ATOM 722 C C . ARG A 1 93 ? -12.519 5.923 15.390 1.00 83.44 93 ARG A C 1
ATOM 724 O O . ARG A 1 93 ? -11.963 5.020 14.776 1.00 83.44 93 ARG A O 1
ATOM 731 N N . ASP A 1 94 ? -13.842 6.057 15.420 1.00 83.94 94 ASP A N 1
ATOM 732 C CA . ASP A 1 94 ? -14.778 5.069 14.858 1.00 83.94 94 ASP A CA 1
ATOM 733 C C . ASP A 1 94 ? -14.447 4.655 13.419 1.00 83.94 94 ASP A C 1
ATOM 735 O O . ASP A 1 94 ? -14.356 3.463 13.133 1.00 83.94 94 ASP A O 1
ATOM 739 N N . GLN A 1 95 ? -14.217 5.633 12.541 1.00 90.44 95 GLN A N 1
ATOM 740 C CA . GLN A 1 95 ? -13.880 5.414 11.131 1.00 90.44 95 GLN A CA 1
ATOM 741 C C . GLN A 1 95 ? -12.417 5.736 10.805 1.00 90.44 95 GLN A C 1
ATOM 743 O O . GLN A 1 95 ? -11.952 5.415 9.717 1.00 90.44 95 GLN A O 1
ATOM 748 N N . ASP A 1 96 ? -11.672 6.329 11.741 1.00 94.12 96 ASP A N 1
ATOM 749 C CA . ASP A 1 96 ? -10.300 6.779 11.507 1.00 94.12 96 ASP A CA 1
ATOM 750 C C . ASP A 1 96 ? -9.281 5.805 12.092 1.00 94.12 96 ASP A C 1
ATOM 752 O O . ASP A 1 96 ? -9.397 5.333 13.229 1.00 94.12 96 ASP A O 1
ATOM 756 N N . PHE A 1 97 ? -8.196 5.589 11.364 1.00 95.12 97 PHE A N 1
ATOM 757 C CA . PHE A 1 97 ? -7.072 4.784 11.815 1.00 95.12 97 PHE A CA 1
ATOM 758 C C . PHE A 1 97 ? -5.740 5.394 11.378 1.00 95.12 97 PHE A C 1
ATOM 760 O O . PHE A 1 97 ? -5.664 6.303 10.555 1.00 95.12 97 PHE A O 1
ATOM 767 N N . THR A 1 98 ? -4.659 4.914 11.978 1.00 95.50 98 THR A N 1
ATOM 768 C CA . THR A 1 98 ? -3.295 5.230 11.551 1.00 95.50 98 THR A CA 1
ATOM 769 C C . THR A 1 98 ? -2.593 3.951 11.149 1.00 95.50 98 THR A C 1
ATOM 771 O O . THR A 1 98 ? -2.844 2.897 11.736 1.00 95.50 98 THR A O 1
ATOM 774 N N . VAL A 1 99 ? -1.710 4.049 10.161 1.00 95.56 99 VAL A N 1
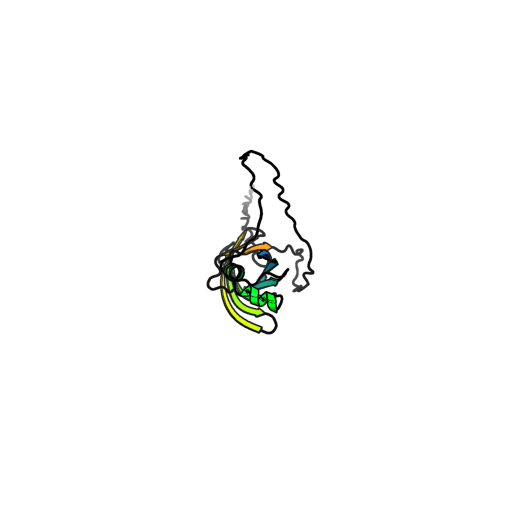ATOM 775 C CA . VAL A 1 99 ? -0.839 2.954 9.737 1.00 95.56 99 VAL A CA 1
ATOM 776 C C . VAL A 1 99 ? 0.598 3.446 9.726 1.00 95.56 99 VAL A C 1
ATOM 778 O O . VAL A 1 99 ? 0.895 4.531 9.227 1.00 95.56 99 VAL A O 1
ATOM 781 N N . SER A 1 100 ? 1.485 2.637 10.293 1.00 95.06 100 SER A N 1
ATOM 782 C CA . SER A 1 100 ? 2.928 2.828 10.281 1.00 95.06 100 SER A CA 1
ATOM 783 C C . SER A 1 100 ? 3.563 1.590 9.677 1.00 95.06 100 SER A C 1
ATOM 785 O O . SER A 1 100 ? 3.517 0.525 10.284 1.00 95.06 100 SER A O 1
ATOM 787 N N . PHE A 1 101 ? 4.194 1.741 8.524 1.00 95.56 101 PHE A N 1
ATOM 788 C CA . PHE A 1 101 ? 5.008 0.714 7.898 1.00 95.56 101 PHE A CA 1
ATOM 789 C C . PHE A 1 101 ? 6.485 0.990 8.150 1.00 95.56 101 PHE A C 1
ATOM 791 O O . PHE A 1 101 ? 6.908 2.142 8.133 1.00 95.56 101 PHE A O 1
ATOM 798 N N . ASP A 1 102 ? 7.263 -0.054 8.405 1.00 95.50 102 ASP A N 1
ATOM 799 C CA . ASP A 1 102 ? 8.683 0.065 8.759 1.00 95.50 102 ASP A CA 1
ATOM 800 C C . ASP A 1 102 ? 9.587 -0.893 7.977 1.00 95.50 102 ASP A C 1
ATOM 802 O O . ASP A 1 102 ? 10.809 -0.721 7.958 1.00 95.50 102 ASP A O 1
ATOM 806 N N . ARG A 1 103 ? 9.009 -1.906 7.320 1.00 96.38 103 ARG A N 1
ATOM 807 C CA . ARG A 1 103 ? 9.777 -2.954 6.648 1.00 96.38 103 ARG A CA 1
ATOM 808 C C . ARG A 1 103 ? 9.295 -3.190 5.229 1.00 96.38 103 ARG A C 1
ATOM 810 O O . ARG A 1 103 ? 8.208 -3.726 5.039 1.00 96.38 103 ARG A O 1
ATOM 817 N N . LEU A 1 104 ? 10.121 -2.871 4.240 1.00 96.25 104 LEU A N 1
ATOM 818 C CA . LEU A 1 104 ? 9.842 -3.163 2.837 1.00 96.25 104 LEU A CA 1
ATOM 819 C C . LEU A 1 104 ? 10.579 -4.431 2.405 1.00 96.25 104 LEU A C 1
ATOM 821 O O . LEU A 1 104 ? 11.801 -4.506 2.492 1.00 96.25 104 LEU A O 1
ATOM 825 N N . ARG A 1 105 ? 9.847 -5.424 1.908 1.00 97.19 105 ARG A N 1
ATOM 826 C CA . ARG A 1 105 ? 10.389 -6.691 1.404 1.00 97.19 105 ARG A CA 1
ATOM 827 C C . ARG A 1 105 ? 10.117 -6.816 -0.086 1.00 97.19 105 ARG A C 1
ATOM 829 O O . ARG A 1 105 ? 8.985 -6.617 -0.515 1.00 97.19 105 ARG A O 1
ATOM 836 N N . TYR A 1 106 ? 11.127 -7.173 -0.864 1.00 95.00 106 TYR A N 1
ATOM 837 C CA . TYR A 1 106 ? 11.025 -7.367 -2.312 1.00 95.00 106 TYR A CA 1
ATOM 838 C C . TYR A 1 106 ? 12.126 -8.338 -2.753 1.00 95.00 106 TYR A C 1
ATOM 840 O O . TYR A 1 106 ? 13.265 -8.249 -2.287 1.00 95.00 106 TYR A O 1
ATOM 848 N N . GLY A 1 107 ? 11.776 -9.329 -3.576 1.00 94.31 107 GLY A N 1
ATOM 849 C CA . GLY A 1 107 ? 12.669 -10.455 -3.862 1.00 94.31 107 GLY A CA 1
ATOM 850 C C . GLY A 1 107 ? 13.154 -11.136 -2.573 1.00 94.31 107 GLY A C 1
ATOM 851 O O . GLY A 1 107 ? 12.358 -11.474 -1.697 1.00 94.31 107 GLY A O 1
ATOM 852 N N . SER A 1 108 ? 14.471 -11.305 -2.437 1.00 93.38 108 SER A N 1
ATOM 853 C CA . SER A 1 108 ? 15.132 -11.794 -1.214 1.00 93.38 108 SER A CA 1
ATOM 854 C C . SER A 1 108 ? 15.580 -10.681 -0.254 1.00 93.38 108 SER A C 1
ATOM 856 O O . SER A 1 108 ? 16.209 -10.965 0.766 1.00 93.38 108 SER A O 1
ATOM 858 N N . ARG A 1 109 ? 15.295 -9.411 -0.571 1.00 94.38 109 ARG A N 1
ATOM 859 C CA . ARG A 1 109 ? 15.755 -8.237 0.184 1.00 94.38 109 ARG A CA 1
ATOM 860 C C . ARG A 1 109 ? 14.703 -7.742 1.169 1.00 94.38 109 ARG A C 1
ATOM 862 O O . ARG A 1 109 ? 13.506 -7.997 1.029 1.00 94.38 109 ARG A O 1
ATOM 869 N N . SER A 1 110 ? 15.179 -7.024 2.181 1.00 95.88 110 SER A N 1
ATOM 870 C CA . SER A 1 110 ? 14.373 -6.493 3.275 1.00 95.88 110 SER A CA 1
ATOM 871 C C . SER A 1 110 ? 15.014 -5.206 3.785 1.00 95.88 110 SER A C 1
ATOM 873 O O . SER A 1 110 ? 16.026 -5.248 4.484 1.00 95.88 110 SER A O 1
ATOM 875 N N . ASP A 1 111 ? 14.414 -4.072 3.440 1.00 94.31 111 ASP A N 1
ATOM 876 C CA . ASP A 1 111 ? 14.928 -2.742 3.749 1.00 94.31 111 ASP A CA 1
ATOM 877 C C . ASP A 1 111 ? 14.094 -2.102 4.866 1.00 94.31 111 ASP A C 1
ATOM 879 O O . ASP A 1 111 ? 12.884 -2.325 4.980 1.00 94.31 111 ASP A O 1
ATOM 883 N N . SER A 1 112 ? 14.750 -1.313 5.718 1.00 94.00 112 SER A N 1
ATOM 884 C CA . SER A 1 112 ? 14.059 -0.468 6.692 1.00 94.00 112 SER A CA 1
ATOM 885 C C . SER A 1 112 ? 13.566 0.781 5.973 1.00 94.00 112 SER A C 1
ATOM 887 O O . SER A 1 112 ? 14.352 1.688 5.723 1.00 94.00 112 SER A O 1
ATOM 889 N N . GLU A 1 113 ? 12.277 0.822 5.663 1.00 92.75 113 GLU A N 1
ATOM 890 C CA . GLU A 1 113 ? 11.641 1.922 4.941 1.00 92.75 113 GLU A CA 1
ATOM 891 C C . GLU A 1 113 ? 10.438 2.371 5.759 1.00 92.75 113 GLU A C 1
ATOM 893 O O . GLU A 1 113 ? 9.518 1.584 5.991 1.00 92.75 113 GLU A O 1
ATOM 898 N N . TRP A 1 114 ? 10.453 3.610 6.247 1.00 91.56 114 TRP A N 1
ATOM 899 C CA . TRP A 1 114 ? 9.417 4.086 7.156 1.00 91.56 114 TRP A CA 1
ATOM 900 C C . TRP A 1 114 ? 8.365 4.905 6.418 1.00 91.56 114 TRP A C 1
ATOM 902 O O . TRP A 1 114 ? 8.687 5.887 5.759 1.00 91.56 114 TRP A O 1
ATOM 912 N N . MET A 1 115 ? 7.099 4.536 6.582 1.00 91.50 115 MET A N 1
ATOM 913 C CA . MET A 1 115 ? 5.961 5.274 6.049 1.00 91.50 115 MET A CA 1
ATOM 914 C C . MET A 1 115 ? 4.876 5.378 7.108 1.00 91.50 115 MET A C 1
ATOM 916 O O . MET A 1 115 ? 4.471 4.381 7.698 1.00 91.50 115 MET A O 1
ATOM 920 N N . PHE A 1 116 ? 4.354 6.583 7.304 1.00 92.12 116 PHE A N 1
ATOM 921 C CA . PHE A 1 116 ? 3.213 6.823 8.175 1.00 92.12 116 PHE A CA 1
ATOM 922 C C . PHE A 1 116 ? 2.100 7.516 7.402 1.00 92.12 116 PHE A C 1
ATOM 924 O O . PHE A 1 116 ? 2.344 8.496 6.693 1.00 92.12 116 PHE A O 1
ATOM 931 N N . THR A 1 117 ? 0.877 7.023 7.569 1.00 92.75 117 THR A N 1
ATOM 932 C CA . THR A 1 117 ? -0.318 7.574 6.931 1.00 92.75 117 THR A CA 1
ATOM 933 C C . THR A 1 117 ? -1.532 7.443 7.848 1.00 92.75 117 THR A C 1
ATOM 935 O O . THR A 1 117 ? -1.594 6.581 8.732 1.00 92.75 117 THR A O 1
ATOM 938 N N . LYS A 1 118 ? -2.491 8.348 7.662 1.00 93.88 118 LYS A N 1
ATOM 939 C CA . LYS A 1 118 ? -3.809 8.271 8.288 1.00 93.88 118 LYS A CA 1
ATOM 940 C C . LYS A 1 118 ? -4.765 7.649 7.291 1.00 93.88 118 LYS A C 1
ATOM 942 O O . LYS A 1 118 ? -4.695 7.973 6.113 1.00 93.88 118 LYS A O 1
ATOM 947 N N . GLY A 1 119 ? -5.657 6.802 7.772 1.00 94.56 119 GLY A N 1
ATOM 948 C CA . GLY A 1 119 ? -6.720 6.256 6.957 1.00 94.56 119 GLY A CA 1
ATOM 949 C C . GLY A 1 119 ? -8.093 6.535 7.531 1.00 94.56 119 GLY A C 1
ATOM 950 O O . GLY A 1 119 ? -8.244 6.760 8.734 1.00 94.56 119 GLY A O 1
ATOM 951 N N . ASN A 1 120 ? -9.083 6.504 6.652 1.00 94.94 120 ASN A N 1
ATOM 952 C CA . ASN A 1 120 ? -10.491 6.597 6.996 1.00 94.94 120 ASN A CA 1
ATOM 953 C C . ASN A 1 120 ? -11.264 5.473 6.292 1.00 94.94 120 ASN A C 1
ATOM 955 O O . ASN A 1 120 ? -10.896 5.057 5.189 1.00 94.94 120 ASN A O 1
ATOM 959 N N . VAL A 1 121 ? -12.302 4.960 6.951 1.00 92.50 121 VAL A N 1
ATOM 960 C CA . VAL A 1 121 ? -13.199 3.931 6.422 1.00 92.50 121 VAL A CA 1
ATOM 961 C C . VAL A 1 121 ? -14.587 4.516 6.193 1.00 92.50 121 VAL A C 1
ATOM 963 O O . VAL A 1 121 ? -15.249 4.942 7.137 1.00 92.50 121 VAL A O 1
ATOM 966 N N . ASP A 1 122 ? -15.051 4.437 4.949 1.00 90.81 122 ASP A N 1
ATOM 967 C CA . ASP A 1 122 ? -16.405 4.799 4.531 1.00 90.81 122 ASP A CA 1
ATOM 968 C C . ASP A 1 122 ? -17.084 3.569 3.909 1.00 90.81 122 ASP A C 1
ATOM 970 O O . ASP A 1 122 ? -16.912 3.242 2.729 1.00 90.81 122 ASP A O 1
ATOM 974 N N . GLY A 1 123 ? -17.791 2.813 4.754 1.00 88.00 123 GLY A N 1
ATOM 975 C CA . GLY A 1 123 ? -18.421 1.543 4.391 1.00 88.00 123 GLY A CA 1
ATOM 976 C C . GLY A 1 123 ? -17.414 0.502 3.885 1.00 88.00 123 GLY A C 1
ATOM 977 O O . GLY A 1 123 ? -16.591 -0.020 4.638 1.00 88.00 123 GLY A O 1
ATOM 978 N N . ASP A 1 124 ? -17.492 0.191 2.590 1.00 90.88 124 ASP A N 1
ATOM 979 C CA . ASP A 1 124 ? -16.594 -0.750 1.905 1.00 90.88 124 ASP A CA 1
ATOM 980 C C . ASP A 1 124 ? -15.337 -0.073 1.330 1.00 90.88 124 ASP A C 1
ATOM 982 O O . ASP A 1 124 ? -14.561 -0.717 0.624 1.00 90.88 124 ASP A O 1
ATOM 986 N N . ARG A 1 125 ? -15.122 1.221 1.580 1.00 92.88 125 ARG A N 1
ATOM 987 C CA . ARG A 1 125 ? -13.980 1.972 1.049 1.00 92.88 125 ARG A CA 1
ATOM 988 C C . ARG A 1 125 ? -13.020 2.372 2.151 1.00 92.88 125 ARG A C 1
ATOM 990 O O . ARG A 1 125 ? -13.429 2.690 3.262 1.00 92.88 125 ARG A O 1
ATOM 997 N N . VAL A 1 126 ? -11.742 2.390 1.799 1.00 93.62 126 VAL A N 1
ATOM 998 C CA . VAL A 1 126 ? -10.668 2.894 2.651 1.00 93.62 126 VAL A CA 1
ATOM 999 C C . VAL A 1 126 ? -9.872 3.920 1.872 1.00 93.62 126 VAL A C 1
ATOM 1001 O O . VAL A 1 126 ? -9.426 3.631 0.763 1.00 93.62 126 VAL A O 1
ATOM 1004 N N . SER A 1 127 ? -9.661 5.098 2.445 1.00 93.81 127 SER A N 1
ATOM 1005 C CA . SER A 1 127 ? -8.661 6.044 1.950 1.00 93.81 127 SER A CA 1
ATOM 1006 C C . SER A 1 127 ? -7.440 6.040 2.859 1.00 93.81 127 SER A C 1
ATOM 1008 O O . SER A 1 127 ? -7.575 5.872 4.069 1.00 93.81 127 SER A O 1
ATOM 1010 N N . LEU A 1 128 ? -6.253 6.213 2.279 1.00 92.75 128 LEU A N 1
ATOM 1011 C CA . LEU A 1 128 ? -5.036 6.567 3.005 1.00 92.75 128 LEU A CA 1
ATOM 1012 C C . LEU A 1 128 ? -4.585 7.943 2.524 1.00 92.75 128 LEU A C 1
ATOM 1014 O O . LEU A 1 128 ? -4.371 8.141 1.328 1.00 92.75 128 LEU A O 1
ATOM 1018 N N . ASP A 1 129 ? -4.428 8.872 3.459 1.00 85.88 129 ASP A N 1
ATOM 1019 C CA . ASP A 1 129 ? -4.045 10.247 3.181 1.00 85.88 129 ASP A CA 1
ATOM 1020 C C . ASP A 1 129 ? -2.597 10.509 3.599 1.00 85.88 129 ASP A C 1
ATOM 1022 O O . ASP A 1 129 ? -2.162 10.185 4.715 1.00 85.88 129 ASP A O 1
ATOM 1026 N N . GLY A 1 130 ? -1.859 11.164 2.701 1.00 67.50 130 GLY A N 1
ATOM 1027 C CA . GLY A 1 130 ? -0.592 11.826 2.996 1.00 67.50 130 GLY A CA 1
ATOM 1028 C C . GLY A 1 130 ? 0.493 10.893 3.523 1.00 67.50 130 GLY A C 1
ATOM 1029 O O . GLY A 1 130 ? 0.933 11.053 4.665 1.00 67.50 130 GLY A O 1
ATOM 1030 N N . ALA A 1 131 ? 0.964 9.962 2.688 1.00 65.56 131 ALA A N 1
ATOM 1031 C CA . ALA A 1 131 ? 2.157 9.183 3.004 1.00 65.56 131 ALA A CA 1
ATOM 1032 C C . ALA A 1 131 ? 3.386 10.110 3.039 1.00 65.56 131 ALA A C 1
ATOM 1034 O O . ALA A 1 131 ? 3.958 10.485 2.016 1.00 65.56 131 ALA A O 1
ATOM 1035 N N . LYS A 1 132 ? 3.786 10.536 4.241 1.00 61.16 132 LYS A N 1
ATOM 1036 C CA . LYS A 1 132 ? 4.944 11.420 4.426 1.00 61.16 132 LYS A CA 1
ATOM 1037 C C . LYS A 1 132 ? 6.237 10.608 4.311 1.00 61.16 132 LYS A C 1
ATOM 1039 O O . LYS A 1 132 ? 6.361 9.592 4.986 1.00 61.16 132 LYS A O 1
ATOM 1044 N N . ARG A 1 133 ? 7.204 11.113 3.524 1.00 60.00 133 ARG A N 1
ATOM 1045 C CA . ARG A 1 133 ? 8.529 10.500 3.256 1.00 60.00 133 ARG A CA 1
ATOM 1046 C C . ARG A 1 133 ? 8.443 9.113 2.617 1.00 60.00 133 ARG A C 1
ATOM 1048 O O . ARG A 1 133 ? 8.965 8.155 3.168 1.00 60.00 133 ARG A O 1
ATOM 1055 N N . SER A 1 134 ? 7.748 9.000 1.492 1.00 62.44 134 SER A N 1
ATOM 1056 C CA . SER A 1 134 ? 7.424 7.683 0.959 1.00 62.44 134 SER A CA 1
ATOM 1057 C C . SER A 1 134 ? 8.171 7.360 -0.334 1.00 62.44 134 SER A C 1
ATOM 1059 O O . SER A 1 134 ? 8.254 8.172 -1.253 1.00 62.44 134 SER A O 1
ATOM 1061 N N . LEU A 1 135 ? 8.606 6.107 -0.416 1.00 85.12 135 LEU A N 1
ATOM 1062 C CA . LEU A 1 135 ? 8.930 5.348 -1.625 1.00 85.12 135 LEU A CA 1
ATOM 1063 C C . LEU A 1 135 ? 7.803 5.363 -2.699 1.00 85.12 135 LEU A C 1
ATOM 1065 O O . LEU A 1 135 ? 7.984 4.807 -3.777 1.00 85.12 135 LEU A O 1
ATOM 1069 N N . TYR A 1 136 ? 6.644 5.978 -2.432 1.00 86.25 136 TYR A N 1
ATOM 1070 C CA . TYR A 1 136 ? 5.431 5.933 -3.259 1.00 86.25 136 TYR A CA 1
ATOM 1071 C C . TYR A 1 136 ? 5.133 7.248 -4.008 1.00 86.25 136 TYR A C 1
ATOM 1073 O O . TYR A 1 136 ? 4.022 7.447 -4.493 1.00 86.25 136 TYR A O 1
ATOM 1081 N N . GLY A 1 137 ? 6.124 8.140 -4.126 1.00 87.94 137 GLY A N 1
ATOM 1082 C CA . GLY A 1 137 ? 6.052 9.321 -4.994 1.00 87.94 137 GLY A CA 1
ATOM 1083 C C . GLY A 1 137 ? 5.067 10.387 -4.515 1.00 87.94 137 GLY A C 1
ATOM 1084 O O . GLY A 1 137 ? 4.784 10.506 -3.322 1.00 87.94 137 GLY A O 1
ATOM 1085 N N . GLU A 1 138 ? 4.578 11.200 -5.451 1.00 87.62 138 GLU A N 1
ATOM 1086 C CA . GLU A 1 138 ? 3.630 12.289 -5.182 1.00 87.62 138 GLU A CA 1
ATOM 1087 C C . GLU A 1 138 ? 2.167 11.809 -5.094 1.00 87.62 138 GLU A C 1
ATOM 1089 O O . GLU A 1 138 ? 1.378 12.364 -4.325 1.00 87.62 138 GLU A O 1
ATOM 1094 N N . ARG A 1 139 ? 1.788 10.753 -5.825 1.00 81.25 139 ARG A N 1
ATOM 1095 C CA . ARG A 1 139 ? 0.415 10.214 -5.882 1.00 81.25 139 ARG A CA 1
ATOM 1096 C C . ARG A 1 139 ? 0.167 9.172 -4.796 1.00 81.25 139 ARG A C 1
ATOM 1098 O O . ARG A 1 139 ? -0.030 7.987 -5.057 1.00 81.25 139 ARG A O 1
ATOM 1105 N N . THR A 1 140 ? 0.163 9.643 -3.554 1.00 75.75 140 THR A N 1
ATOM 1106 C CA . THR A 1 140 ? -0.017 8.802 -2.356 1.00 75.75 140 THR A CA 1
ATOM 1107 C C . THR A 1 140 ? -1.451 8.778 -1.825 1.00 75.75 140 THR A C 1
ATOM 1109 O O . THR A 1 140 ? -1.697 8.283 -0.726 1.00 75.75 140 THR A O 1
ATOM 1112 N N . ASP A 1 141 ? -2.409 9.297 -2.595 1.00 81.44 141 ASP A N 1
ATOM 1113 C CA . ASP A 1 141 ? -3.836 9.267 -2.286 1.00 81.44 141 ASP A CA 1
ATOM 1114 C C . ASP A 1 141 ? -4.442 7.907 -2.661 1.00 81.44 141 ASP A C 1
ATOM 1116 O O . ASP A 1 141 ? -5.112 7.723 -3.681 1.00 81.44 141 ASP A O 1
ATOM 1120 N N . PHE A 1 142 ? -4.193 6.901 -1.827 1.00 88.81 142 PHE A N 1
ATOM 1121 C CA . PHE A 1 142 ? -4.742 5.579 -2.081 1.00 88.81 142 PHE A CA 1
ATOM 1122 C C . PHE A 1 142 ? -6.221 5.526 -1.712 1.00 88.81 142 PHE A C 1
ATOM 1124 O O . PHE A 1 142 ? -6.612 5.848 -0.592 1.00 88.81 142 PHE A O 1
ATOM 1131 N N . ARG A 1 143 ? -7.045 5.049 -2.648 1.00 94.31 143 ARG A N 1
ATOM 1132 C CA . ARG A 1 143 ? -8.471 4.783 -2.435 1.00 94.31 143 ARG A CA 1
ATOM 1133 C C . ARG A 1 143 ? -8.755 3.326 -2.745 1.00 94.31 143 ARG A C 1
ATOM 1135 O O . ARG A 1 143 ? -8.800 2.934 -3.911 1.00 94.31 143 ARG A O 1
ATOM 1142 N N . PHE A 1 144 ? -8.914 2.533 -1.699 1.00 95.50 144 PHE A N 1
ATOM 1143 C CA . PHE A 1 144 ? -9.152 1.105 -1.774 1.00 95.50 144 PHE A CA 1
ATOM 1144 C C . PHE A 1 144 ? -10.631 0.763 -1.643 1.00 95.50 144 PHE A C 1
ATOM 1146 O O . PHE A 1 144 ? -11.407 1.464 -0.994 1.00 95.50 144 PHE A O 1
ATOM 1153 N N . SER A 1 145 ? -11.001 -0.364 -2.239 1.00 95.00 145 SER A N 1
ATOM 1154 C CA . SER A 1 145 ? -12.284 -1.030 -2.026 1.00 95.00 145 SER A CA 1
ATOM 1155 C C . SER A 1 145 ? -12.053 -2.360 -1.322 1.00 95.00 145 SER A C 1
ATOM 1157 O O . SER A 1 145 ? -11.111 -3.082 -1.653 1.00 95.00 145 SER A O 1
ATOM 1159 N N . ARG A 1 146 ? -12.909 -2.691 -0.357 1.00 94.12 146 ARG A N 1
ATOM 1160 C CA . ARG A 1 146 ? -12.850 -3.944 0.391 1.00 94.12 146 ARG A CA 1
ATOM 1161 C C . ARG A 1 146 ? -13.001 -5.121 -0.563 1.00 94.12 146 ARG A C 1
ATOM 1163 O O . ARG A 1 146 ? -13.925 -5.168 -1.376 1.00 94.12 146 ARG A O 1
ATOM 1170 N N . VAL A 1 147 ? -12.108 -6.093 -0.438 1.00 90.94 147 VAL A N 1
ATOM 1171 C CA . VAL A 1 147 ? -12.244 -7.385 -1.101 1.00 90.94 147 VAL A CA 1
ATOM 1172 C C . VAL A 1 147 ? -13.353 -8.139 -0.380 1.00 90.94 147 VAL A C 1
ATOM 1174 O O . VAL A 1 147 ? -13.221 -8.504 0.787 1.00 90.94 147 VAL A O 1
ATOM 1177 N N . LYS A 1 148 ? -14.483 -8.348 -1.057 1.00 83.25 148 LYS A N 1
ATOM 1178 C CA . LYS A 1 148 ? -15.606 -9.103 -0.492 1.00 83.25 148 LYS A CA 1
ATOM 1179 C C . LYS A 1 148 ? -15.266 -10.592 -0.483 1.00 83.25 148 LYS A C 1
ATOM 1181 O O . LYS A 1 148 ? -15.544 -11.309 -1.438 1.00 83.25 148 LYS A O 1
ATOM 1186 N N . GLY A 1 149 ? -14.650 -11.046 0.605 1.00 62.03 149 GLY A N 1
ATOM 1187 C CA . GLY A 1 149 ? -14.559 -12.459 0.955 1.00 62.03 149 GLY A CA 1
ATOM 1188 C C . GLY A 1 149 ? -15.876 -12.936 1.568 1.00 62.03 149 GLY A C 1
ATOM 1189 O O . GLY A 1 149 ? -16.475 -12.244 2.388 1.00 62.03 149 GLY A O 1
ATOM 1190 N N . ARG A 1 150 ? -16.351 -14.113 1.153 1.00 38.44 150 ARG A N 1
ATOM 1191 C CA . ARG A 1 150 ? -17.521 -14.793 1.724 1.00 38.44 150 ARG A CA 1
ATOM 1192 C C . ARG A 1 150 ? -17.331 -14.924 3.243 1.00 38.44 150 ARG A C 1
ATOM 1194 O O . ARG A 1 150 ? -16.417 -15.612 3.686 1.00 38.44 150 ARG A O 1
ATOM 1201 N N . SER A 1 151 ? -18.166 -14.229 4.014 1.00 36.44 151 SER A N 1
ATOM 1202 C CA . SER A 1 151 ? -18.196 -14.313 5.475 1.00 36.44 151 SER A CA 1
ATOM 1203 C C . SER A 1 151 ? -18.529 -15.742 5.892 1.00 36.44 151 SER A C 1
ATOM 1205 O O . SER A 1 151 ? -19.672 -16.180 5.761 1.00 36.44 151 SER A O 1
ATOM 1207 N N . ASN A 1 152 ? -17.532 -16.461 6.396 1.00 33.91 152 ASN A N 1
ATOM 1208 C CA . ASN A 1 152 ? -17.750 -17.679 7.150 1.00 33.91 152 ASN A CA 1
ATOM 1209 C C . ASN A 1 152 ? -17.050 -17.490 8.492 1.00 33.91 152 ASN A C 1
ATOM 1211 O O . ASN A 1 152 ? -15.824 -17.445 8.569 1.00 33.91 152 ASN A O 1
ATOM 1215 N N . ASN A 1 153 ? -17.861 -17.346 9.535 1.00 38.75 153 ASN A N 1
ATOM 1216 C CA . ASN A 1 153 ? -17.431 -17.411 10.920 1.00 38.75 153 ASN A CA 1
ATOM 1217 C C . ASN A 1 153 ? -16.559 -18.653 11.155 1.00 38.75 153 ASN A C 1
ATOM 1219 O O . ASN A 1 153 ? -16.869 -19.735 10.651 1.00 38.75 153 ASN A O 1
ATOM 1223 N N . ASN A 1 154 ? -15.554 -18.464 12.010 1.00 34.91 154 ASN A N 1
ATOM 1224 C CA . ASN A 1 154 ? -14.617 -19.428 12.595 1.00 34.91 154 ASN A CA 1
ATOM 1225 C C . ASN A 1 154 ? -13.225 -19.396 11.963 1.00 34.91 154 ASN A C 1
ATOM 1227 O O . ASN A 1 154 ? -13.034 -19.628 10.774 1.00 34.91 154 ASN A O 1
ATOM 1231 N N . GLY A 1 155 ? -12.254 -19.087 12.824 1.00 35.19 155 GLY A N 1
ATOM 1232 C CA . GLY A 1 155 ? -10.873 -18.815 12.474 1.00 35.19 155 GLY A CA 1
ATOM 1233 C C . GLY A 1 155 ? -10.248 -19.895 11.606 1.00 35.19 155 GLY A C 1
ATOM 1234 O O . GLY A 1 155 ? -10.114 -21.049 12.002 1.00 35.19 155 GLY A O 1
ATOM 1235 N N . LEU A 1 156 ? -9.802 -19.475 10.432 1.00 31.81 156 LEU A N 1
ATOM 1236 C CA . LEU A 1 156 ? -8.784 -20.165 9.674 1.00 31.81 156 LEU A CA 1
ATOM 1237 C C . LEU A 1 156 ? -8.084 -19.104 8.833 1.00 31.81 156 LEU A C 1
ATOM 1239 O O . LEU A 1 156 ? -8.717 -18.403 8.046 1.00 31.81 156 LEU A O 1
ATOM 1243 N N . ILE A 1 157 ? -6.778 -18.965 9.034 1.00 44.88 157 ILE A N 1
ATOM 1244 C CA . ILE A 1 157 ? -5.901 -18.202 8.151 1.00 44.88 157 ILE A CA 1
ATOM 1245 C C . ILE A 1 157 ? -5.989 -18.878 6.780 1.00 44.88 157 ILE A C 1
ATOM 1247 O O . ILE A 1 157 ? -5.312 -19.872 6.527 1.00 44.88 157 ILE A O 1
ATOM 1251 N N . ILE A 1 158 ? -6.857 -18.376 5.903 1.00 38.00 158 ILE A N 1
ATOM 1252 C CA . ILE A 1 158 ? -6.888 -18.790 4.503 1.00 38.00 158 ILE A CA 1
ATOM 1253 C C . ILE A 1 158 ? -6.007 -17.807 3.745 1.00 38.00 158 ILE A C 1
ATOM 1255 O O . ILE A 1 158 ? -6.457 -16.834 3.146 1.00 38.00 158 ILE A O 1
ATOM 1259 N N . GLY A 1 159 ? -4.705 -18.085 3.785 1.00 42.53 159 GLY A N 1
ATOM 1260 C CA . GLY A 1 159 ? -3.850 -17.745 2.664 1.00 42.53 159 GLY A CA 1
ATOM 1261 C C . GLY A 1 159 ? -4.298 -18.588 1.475 1.00 42.53 159 GLY A C 1
ATOM 1262 O O . GLY A 1 159 ? -4.047 -19.788 1.445 1.00 42.53 159 GLY A O 1
ATOM 1263 N N . ALA A 1 160 ? -4.981 -17.980 0.510 1.00 35.00 160 ALA A N 1
ATOM 1264 C CA . ALA A 1 160 ? -5.230 -18.606 -0.780 1.00 35.00 160 ALA A CA 1
ATOM 1265 C C . ALA A 1 160 ? -5.326 -17.548 -1.883 1.00 35.00 160 ALA A C 1
ATOM 1267 O O . ALA A 1 160 ? -6.248 -16.743 -1.924 1.00 35.00 160 ALA A O 1
ATOM 1268 N N . ALA A 1 161 ? -4.308 -17.591 -2.744 1.00 38.03 161 ALA A N 1
ATOM 1269 C CA . ALA A 1 161 ? -4.335 -17.364 -4.184 1.00 38.03 161 ALA A CA 1
ATOM 1270 C C . ALA A 1 161 ? -5.328 -16.324 -4.738 1.00 38.03 161 ALA A C 1
ATOM 1272 O O . ALA A 1 161 ? -6.507 -16.615 -4.924 1.00 38.03 161 ALA A O 1
ATOM 1273 N N . MET A 1 162 ? -4.808 -15.181 -5.198 1.00 32.03 162 MET A N 1
ATOM 1274 C CA . MET A 1 162 ? -5.425 -14.510 -6.345 1.00 32.03 162 MET A CA 1
ATOM 1275 C C . MET A 1 162 ? -4.752 -14.993 -7.629 1.00 32.03 162 MET A C 1
ATOM 1277 O O . MET A 1 162 ? -3.637 -14.595 -7.957 1.00 32.03 162 MET A O 1
ATOM 1281 N N . LEU A 1 163 ? -5.466 -15.857 -8.349 1.00 32.78 163 LEU A N 1
ATOM 1282 C CA . LEU A 1 163 ? -5.326 -16.014 -9.792 1.00 32.78 163 LEU A CA 1
ATOM 1283 C C . LEU A 1 163 ? -5.807 -14.723 -10.469 1.00 32.78 163 LEU A C 1
ATOM 1285 O O . LEU A 1 163 ? -6.854 -14.177 -10.121 1.00 32.78 163 LEU A O 1
ATOM 1289 N N . ALA A 1 164 ? -5.016 -14.232 -11.416 1.00 37.78 164 ALA A N 1
ATOM 1290 C CA . ALA A 1 164 ? -5.341 -13.096 -12.265 1.00 37.78 164 ALA A CA 1
ATOM 1291 C C . ALA A 1 164 ? -6.528 -13.396 -13.200 1.00 37.78 164 ALA A C 1
ATOM 1293 O O . ALA A 1 164 ? -6.616 -14.506 -13.718 1.00 37.78 164 ALA A O 1
ATOM 1294 N N . LEU A 1 165 ? -7.371 -12.381 -13.446 1.00 29.69 165 LEU A N 1
ATOM 1295 C CA . LEU A 1 165 ? -7.867 -11.905 -14.757 1.00 29.69 165 LEU A CA 1
ATOM 1296 C C . LEU A 1 165 ? -9.241 -11.231 -14.634 1.00 29.69 165 LEU A C 1
ATOM 1298 O O . LEU A 1 165 ? -10.170 -11.784 -14.053 1.00 29.69 165 LEU A O 1
ATOM 1302 N N . GLY A 1 166 ? -9.385 -10.070 -15.278 1.00 25.02 166 GLY A N 1
ATOM 1303 C CA . GLY A 1 166 ? -10.693 -9.498 -15.598 1.00 25.02 166 GLY A CA 1
ATOM 1304 C C . GLY A 1 166 ? -10.699 -7.977 -15.668 1.00 25.02 166 GLY A C 1
ATOM 1305 O O . GLY A 1 166 ? -10.973 -7.308 -14.678 1.00 25.02 166 GLY A O 1
ATOM 1306 N N . ALA A 1 167 ? -10.412 -7.431 -16.849 1.00 34.66 167 ALA A N 1
ATOM 1307 C CA . ALA A 1 167 ? -10.573 -6.018 -17.157 1.00 34.66 167 ALA A CA 1
ATOM 1308 C C . ALA A 1 167 ? -12.015 -5.545 -16.898 1.00 34.66 167 ALA A C 1
ATOM 1310 O O . ALA A 1 167 ? -12.958 -6.116 -17.441 1.00 34.66 167 AL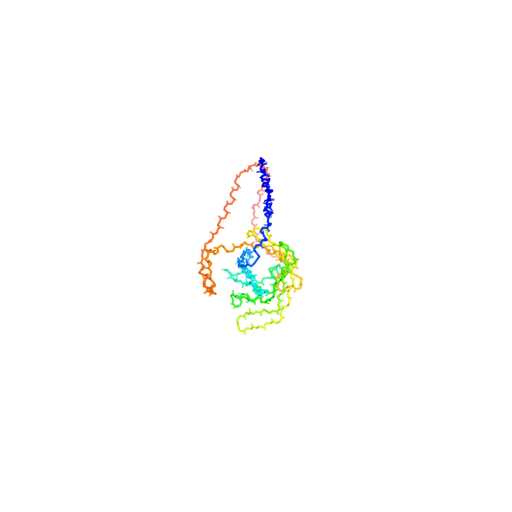A A O 1
ATOM 1311 N N . ILE A 1 168 ? -12.185 -4.447 -16.157 1.00 30.27 168 ILE A N 1
ATOM 1312 C CA . ILE A 1 168 ? -13.391 -3.622 -16.278 1.00 30.27 168 ILE A CA 1
ATOM 1313 C C . ILE A 1 168 ? -13.049 -2.492 -17.246 1.00 30.27 168 ILE A C 1
ATOM 1315 O O . ILE A 1 168 ? -12.374 -1.523 -16.900 1.00 30.27 168 ILE A O 1
ATOM 1319 N N . ILE A 1 169 ? -13.486 -2.662 -18.491 1.00 39.00 169 ILE A N 1
ATOM 1320 C CA . ILE A 1 169 ? -13.564 -1.592 -19.481 1.00 39.00 169 ILE A CA 1
ATOM 1321 C C . ILE A 1 169 ? -14.794 -0.755 -19.117 1.00 39.00 169 ILE A C 1
ATOM 1323 O O . ILE A 1 169 ? -15.923 -1.203 -19.297 1.00 39.00 169 ILE A O 1
ATOM 1327 N N . ALA A 1 170 ? -14.585 0.463 -18.621 1.00 32.59 170 ALA A N 1
ATOM 1328 C CA . ALA A 1 170 ? -15.608 1.499 -18.682 1.00 32.59 170 ALA A CA 1
ATOM 1329 C C . ALA A 1 170 ? -15.426 2.247 -20.009 1.00 32.59 170 ALA A C 1
ATOM 1331 O O . ALA A 1 170 ? -14.601 3.153 -20.125 1.00 32.59 170 ALA A O 1
ATOM 1332 N N . LEU A 1 171 ? -16.167 1.822 -21.034 1.00 34.94 171 LEU A N 1
ATOM 1333 C CA . LEU A 1 171 ? -16.397 2.623 -22.232 1.00 34.94 171 LEU A CA 1
ATOM 1334 C C . LEU A 1 171 ? -17.246 3.824 -21.814 1.00 34.94 171 LEU A C 1
ATOM 1336 O O . LEU A 1 171 ? -18.430 3.663 -21.532 1.00 34.94 171 LEU A O 1
ATOM 1340 N N . ASN A 1 172 ? -16.657 5.018 -21.790 1.00 31.73 172 ASN A N 1
ATOM 1341 C CA . ASN A 1 172 ? -17.441 6.241 -21.892 1.00 31.73 172 ASN A CA 1
ATOM 1342 C C . ASN A 1 172 ? -17.273 6.783 -23.311 1.00 31.73 172 ASN A C 1
ATOM 1344 O O . ASN A 1 172 ? -16.331 7.510 -23.622 1.00 31.73 172 ASN A O 1
ATOM 1348 N N . SER A 1 173 ? -18.159 6.340 -24.200 1.00 37.50 173 SER A N 1
ATOM 1349 C CA . SER A 1 173 ? -18.343 6.944 -25.512 1.00 37.50 173 SER A CA 1
ATOM 1350 C C . SER A 1 173 ? -19.218 8.181 -25.352 1.00 37.50 173 SER A C 1
ATOM 1352 O O . SER A 1 173 ? -20.425 8.047 -25.203 1.00 37.50 173 SER A O 1
ATOM 1354 N N . ASN A 1 174 ? -18.630 9.372 -25.451 1.00 37.44 174 ASN A N 1
ATOM 1355 C CA . ASN A 1 174 ? -19.376 10.557 -25.865 1.00 37.44 174 ASN A CA 1
ATOM 1356 C C . ASN A 1 174 ? -18.933 10.921 -27.279 1.00 37.44 174 ASN A C 1
ATOM 1358 O O . ASN A 1 174 ? -17.858 11.476 -27.500 1.00 37.44 174 ASN A O 1
ATOM 1362 N N . LYS A 1 175 ? -19.773 10.539 -28.241 1.00 44.31 175 LYS A N 1
ATOM 1363 C CA . LYS A 1 175 ? -19.747 11.033 -29.613 1.00 44.31 175 LYS A CA 1
ATOM 1364 C C . LYS A 1 175 ? -20.724 12.207 -29.736 1.00 44.31 175 LYS A C 1
ATOM 1366 O O . LYS A 1 175 ? -21.832 12.130 -29.218 1.00 44.31 175 LYS A O 1
ATOM 1371 N N . HIS A 1 176 ? -20.292 13.180 -30.537 1.00 33.56 176 HIS A N 1
ATOM 1372 C CA . HIS A 1 176 ? -21.016 14.291 -31.166 1.00 33.56 176 HIS A CA 1
ATOM 1373 C C . HIS A 1 176 ? -21.336 15.538 -30.329 1.00 33.56 176 HIS A C 1
ATOM 1375 O O . HIS A 1 176 ? -22.282 15.562 -29.552 1.00 33.56 176 HIS A O 1
ATOM 1381 N N . HIS A 1 177 ? -20.661 16.643 -30.671 1.00 37.12 177 HIS A N 1
ATOM 1382 C CA . HIS A 1 177 ? -21.323 17.655 -31.498 1.00 37.12 177 HIS A CA 1
ATOM 1383 C C . HIS A 1 177 ? -20.322 18.436 -32.368 1.00 37.12 177 HIS A C 1
ATOM 1385 O O . HIS A 1 177 ? -19.259 18.841 -31.904 1.00 37.12 177 HIS A O 1
ATOM 1391 N N . ASP A 1 178 ? -20.692 18.582 -33.639 1.00 43.28 178 ASP A N 1
ATOM 1392 C CA . ASP A 1 178 ? -20.097 19.427 -34.677 1.00 43.28 178 ASP A CA 1
ATOM 1393 C C . ASP A 1 178 ? -20.038 20.905 -34.272 1.00 43.28 178 ASP A C 1
ATOM 1395 O O . ASP A 1 178 ? -20.979 21.390 -33.634 1.00 43.28 178 ASP A O 1
ATOM 1399 N N . SER A 1 179 ? -19.029 21.639 -34.760 1.00 37.19 179 SER A N 1
ATOM 1400 C CA . SER A 1 179 ? -19.220 22.730 -35.742 1.00 37.19 179 SER A CA 1
ATOM 1401 C C . SER A 1 179 ? -17.916 23.487 -36.041 1.00 37.19 179 SER A C 1
ATOM 1403 O O . SER A 1 179 ? -17.288 24.052 -35.153 1.00 37.19 179 SER A O 1
ATOM 1405 N N . SER A 1 180 ? -17.597 23.537 -37.338 1.00 41.34 180 SER A N 1
ATOM 1406 C CA . SER A 1 180 ? -17.029 24.667 -38.093 1.00 41.34 180 SER A CA 1
ATOM 1407 C C . SER A 1 180 ? -15.761 25.376 -37.584 1.00 41.34 180 SER A C 1
ATOM 1409 O O . SER A 1 180 ? -15.839 26.249 -36.727 1.00 41.34 180 SER A O 1
ATOM 1411 N N . HIS A 1 181 ? -14.656 25.222 -38.314 1.00 40.34 181 HIS A N 1
ATOM 1412 C CA . HIS A 1 181 ? -14.154 26.351 -39.104 1.00 40.34 181 HIS A CA 1
ATOM 1413 C C . HIS A 1 181 ? -13.269 25.867 -40.252 1.00 40.34 181 HIS A C 1
ATOM 1415 O O . HIS A 1 181 ? -12.296 25.139 -40.080 1.00 40.34 181 HIS A O 1
ATOM 1421 N N . GLN A 1 182 ? -13.721 26.255 -41.434 1.00 39.03 182 GLN A N 1
ATOM 1422 C CA . GLN A 1 182 ? -13.114 26.100 -42.733 1.00 39.03 182 GLN A CA 1
ATOM 1423 C C . GLN A 1 182 ? -12.358 27.405 -42.970 1.00 39.03 182 GLN A C 1
ATOM 1425 O O . GLN A 1 182 ? -12.992 28.446 -43.105 1.00 39.03 182 GLN A O 1
ATOM 1430 N N . GLU A 1 183 ? -11.031 27.360 -42.989 1.00 44.47 183 GLU A N 1
ATOM 1431 C CA . GLU A 1 183 ? -10.255 28.366 -43.705 1.00 44.47 183 GLU A CA 1
ATOM 1432 C C . GLU A 1 183 ? -9.423 27.644 -44.758 1.00 44.47 183 GLU A C 1
ATOM 1434 O O . GLU A 1 183 ? -8.466 26.919 -44.481 1.00 44.47 183 GLU A O 1
ATOM 1439 N N . ASP A 1 184 ? -9.896 27.813 -45.988 1.00 41.88 184 ASP A N 1
ATOM 1440 C CA . ASP A 1 184 ? -9.116 27.734 -47.205 1.00 41.88 184 ASP A CA 1
ATOM 1441 C C . ASP A 1 184 ? -7.829 28.565 -47.048 1.00 41.88 184 ASP A C 1
ATOM 1443 O O . ASP A 1 184 ? -7.875 29.672 -46.522 1.00 41.88 184 ASP A O 1
ATOM 1447 N N . PHE A 1 185 ? -6.697 28.083 -47.563 1.00 42.22 185 PHE A N 1
ATOM 1448 C CA . PHE A 1 185 ? -6.021 28.709 -48.709 1.00 42.22 185 PHE A CA 1
ATOM 1449 C C . PHE A 1 185 ? -4.683 28.009 -49.031 1.00 42.22 185 PHE A C 1
ATOM 1451 O O . PHE A 1 185 ? -3.703 28.115 -48.303 1.00 42.22 185 PHE A O 1
ATOM 1458 N N . LYS A 1 186 ? -4.694 27.382 -50.214 1.00 45.84 186 LYS A N 1
ATOM 1459 C CA . LYS A 1 186 ? -3.673 27.376 -51.281 1.00 45.84 186 LYS A CA 1
ATOM 1460 C C . LYS A 1 186 ? -2.291 26.752 -51.040 1.00 45.84 186 LYS A C 1
ATOM 1462 O O . LYS A 1 186 ? -1.424 27.308 -50.381 1.00 45.84 186 LYS A O 1
ATOM 1467 N N . ASP A 1 187 ? -2.100 25.644 -51.761 1.00 44.94 187 ASP A N 1
ATOM 1468 C CA . ASP A 1 187 ? -1.091 25.462 -52.816 1.00 44.94 187 ASP A CA 1
ATOM 1469 C C . ASP A 1 187 ? 0.200 26.279 -52.718 1.00 44.94 187 ASP A C 1
ATOM 1471 O O . ASP A 1 187 ? 0.195 27.495 -52.904 1.00 44.94 187 ASP A O 1
ATOM 1475 N N . LEU A 1 188 ? 1.316 25.551 -52.620 1.00 45.38 188 LEU A N 1
ATOM 1476 C CA . LEU A 1 188 ? 2.435 25.655 -53.562 1.00 45.38 188 LEU A CA 1
ATOM 1477 C C . LEU A 1 188 ? 3.369 24.449 -53.369 1.00 45.38 188 LEU A C 1
ATOM 1479 O O . LEU A 1 188 ? 4.275 24.439 -52.540 1.00 45.38 188 LEU A O 1
ATOM 1483 N N . THR A 1 189 ? 3.155 23.414 -54.177 1.00 48.19 189 THR A N 1
ATOM 1484 C CA . THR A 1 189 ? 4.252 22.589 -54.697 1.00 48.19 189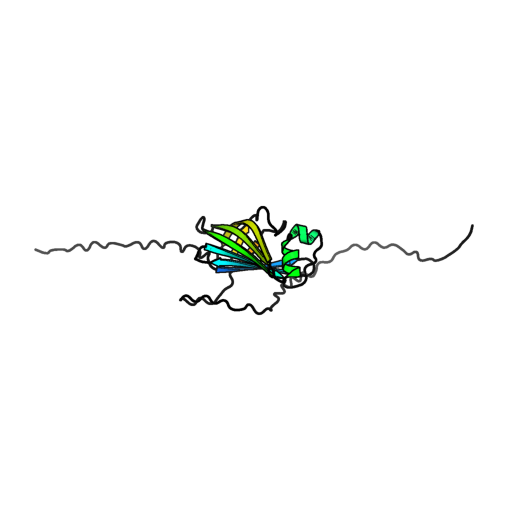 THR A CA 1
ATOM 1485 C C . THR A 1 189 ? 5.137 23.450 -55.599 1.00 48.19 189 THR A C 1
ATOM 1487 O O . THR A 1 189 ? 4.580 24.192 -56.405 1.00 48.19 189 THR A O 1
ATOM 1490 N N . THR A 1 190 ? 6.469 23.333 -55.511 1.00 46.25 190 THR A N 1
ATOM 1491 C CA . THR A 1 190 ? 7.405 23.095 -56.643 1.00 46.25 190 THR A CA 1
ATOM 1492 C C . THR A 1 190 ? 8.863 23.038 -56.142 1.00 46.25 190 THR A C 1
ATOM 1494 O O . THR A 1 190 ? 9.390 24.002 -55.604 1.00 46.25 190 THR A O 1
ATOM 1497 N N . GLU A 1 191 ? 9.439 21.844 -56.291 1.00 41.91 191 GLU A N 1
ATOM 1498 C CA . GLU A 1 191 ? 10.767 21.455 -56.805 1.00 41.91 191 GLU A CA 1
ATOM 1499 C C . GLU A 1 191 ? 12.081 22.251 -56.580 1.00 41.91 191 GLU A C 1
ATOM 1501 O O . GLU A 1 191 ? 12.175 23.462 -56.721 1.00 41.91 191 GLU A O 1
ATOM 1506 N N . SER A 1 192 ? 13.143 21.427 -56.497 1.00 44.72 192 SER A N 1
ATOM 1507 C CA . SER A 1 192 ? 14.403 21.500 -57.275 1.00 44.72 192 SER A CA 1
ATOM 1508 C C . SER A 1 192 ? 15.668 22.129 -56.659 1.00 44.72 192 SER A C 1
ATOM 1510 O O . SER A 1 192 ? 15.874 23.334 -56.683 1.00 44.72 192 SER A O 1
ATOM 1512 N N . ASN A 1 193 ? 16.584 21.237 -56.251 1.00 44.69 193 ASN A N 1
ATOM 1513 C CA . ASN A 1 193 ? 17.996 21.100 -56.678 1.00 44.69 193 ASN A CA 1
ATOM 1514 C C . ASN A 1 193 ? 18.776 22.288 -57.305 1.00 44.69 193 ASN A C 1
ATOM 1516 O O . ASN A 1 193 ? 18.365 22.842 -58.320 1.00 44.69 193 ASN A O 1
ATOM 1520 N N . GLY A 1 194 ? 20.036 22.445 -56.852 1.00 42.81 194 GLY A N 1
ATOM 1521 C CA . GLY A 1 194 ? 21.192 23.011 -57.595 1.00 42.81 194 GLY A CA 1
ATOM 1522 C C . GLY A 1 194 ? 22.047 23.970 -56.738 1.00 42.81 194 GLY A C 1
ATOM 1523 O O . GLY A 1 194 ? 21.523 24.986 -56.317 1.00 42.81 194 GLY A O 1
ATOM 1524 N N . LYS A 1 195 ? 23.243 23.636 -56.212 1.00 48.25 195 LYS A N 1
ATOM 1525 C CA . LYS A 1 195 ? 24.620 23.552 -56.785 1.00 48.25 195 LYS A CA 1
ATOM 1526 C C . LYS A 1 195 ? 25.241 24.888 -57.274 1.00 48.25 195 LYS A C 1
ATOM 1528 O O . LYS A 1 195 ? 24.731 25.457 -58.228 1.00 48.25 195 LYS A O 1
ATOM 1533 N N . GLY A 1 196 ? 26.424 25.229 -56.726 1.00 48.19 196 GLY A N 1
ATOM 1534 C CA . GLY A 1 196 ? 27.407 26.239 -57.201 1.00 48.19 196 GLY A CA 1
ATOM 1535 C C . GLY A 1 196 ? 27.176 27.644 -56.622 1.00 48.19 196 GLY A C 1
ATOM 1536 O O . GLY A 1 196 ? 26.035 28.075 -56.596 1.00 48.19 196 GLY A O 1
ATOM 1537 N N . GLU A 1 197 ? 28.143 28.399 -56.095 1.00 45.66 197 GLU A N 1
ATOM 1538 C CA . GLU A 1 197 ? 29.622 28.397 -56.127 1.00 45.66 197 GLU A CA 1
ATOM 1539 C C . GLU A 1 197 ? 30.217 28.639 -54.728 1.00 45.66 197 GLU A C 1
ATOM 1541 O O . GLU A 1 197 ? 29.524 29.248 -53.880 1.00 45.66 197 GLU A O 1
#

Sequence (197 aa):
MAAWKLAVGVTAFLAAVPAMADIPGEYTTTQRVDGGAVKYTLKLNDNGDAELISEKQDSPRLDWRNKRDYGDILDRIDRDGKAVHAGKWRRSRDQDFTVSFDRLRYGSRSDSEWMFTKGNVDGDRVSLDGAKRSLYGERTDFRFSRVKGRSNNNGLIIGAAMLALGAIIALNSNKHHDSSHQEDFKDLTTESNGKGE

Secondary structure (DSSP, 8-state):
------------------------EEEEEEEEETTEEEEEEEEE-TTSEEEEEEEESS----SHHHHHHH-THHHHHHHHSEEEEEEEEEE-SSSEEEEEEEEEEETTEEEEEEEEEEEEEETTEEEEEEEET-TT-S---EEEEE-------S-------------------------------------------

Foldseek 3Di:
DDDDDDDDDDPDDPDPDPDQADPAAKWWDWDAAVQFIWIWIWGQHPVFKIKIKIFTPGQHDPDPVRCQQFAQLSVQCNVQRMKIFIWGKDDDDSFKIKTWTQWIDGDPDIDGFIWIWIWGDDHQKIWTPDTDRDNGHDNRTDIIGGDDDDDDDDDDPPPDDDDDDDDDDPDPDDDDDDDDDDDDDDDDDDDDDDDDD

Organism: NCBI:txid2219043